Protein AF-I7ZZB9-F1 (afdb_monomer)

Foldseek 3Di:
DDDDDPPPVVVVVVVVVPPPPPPPPPPPPPPPPPPDDDLVVVLVPLPDQFAADDDAPAPADDLVVLVVLLVLLVVLLVVLVVLQVVQVVVVVPPDRDPLVVNLVSLACVLVSLVNCVNNVHPCNLVSLQSLLVSLLDPSCLVSCLVNCVLVNLLNHLSDPDPDDPSSVQSSLSNLQSSLAVDQSSLCVCVVRSSLSSLSVCCVPPVCVVSSVSSNVSSPPPRDDPD

Mean predicted aligned error: 11.63 Å

Sequence (226 aa):
MDEEMTSRNEVNVMRNSMEQSSLHVTQLQGNERKECPSLDEIISSLVPMPPALAPGVSMPLSLEEQRTLFDTLQEALNMAKTRYQTSLTAEAEGDYPSFKQVNVLFEGLQDILYRLWTCRSSFMVQAAEALANGSRNPLWRLPYGQSGVLTFFLQLIASKEDVGTGLLLHALRLIGNSCADTDENRTIVVKGNYTSAIIQHLLNPELIKIVIPVIYNICIDFGEVN

Organism: Aspergillus oryzae (strain 3.042) (NCBI:txid1160506)

Nearest PDB structures (foldseek):
  1g3j-assembly2_C  TM=6.501E-01  e=6.648E-01  Homo sapiens
  6nmj-assembly1_A  TM=4.729E-01  e=8.814E-01  Rattus norvegicus
  7rtc-assembly1_A  TM=5.133E-01  e=1.550E+00  Drosophila melanogaster
  7lcy-assembly3_C  TM=5.282E-01  e=3.137E+00  Drosophila melanogaster
  5ewp-assembly2_B  TM=4.301E-01  e=2.257E+00  Plasmodium falciparum Santa Lucia

InterPro domains:
  IPR011989 Armadillo-like helical [G3DSA:1.25.10.10] (74-224)
  IPR016024 Armadillo-type fold [SSF48371] (100-223)
  IPR040144 Rap1 GTPase-GDP dissociation stimulator 1 [PTHR10957] (97-223)

Radius of gyration: 25.6 Å; Cα contacts (8 Å, |Δi|>4): 234; chains: 1; bounding box: 45×61×94 Å

pLDDT: mean 81.82, std 20.69, range [30.42, 98.75]

Solvent-accessible surface area (backbone atoms only — not comparable to full-atom values): 13012 Å² total; per-residue (Å²): 138,89,86,87,84,66,75,76,62,55,64,60,53,61,62,68,68,72,80,75,75,76,76,76,74,75,78,76,89,62,92,69,83,74,78,75,75,51,72,68,58,54,55,73,62,50,74,70,83,39,71,44,50,70,85,61,75,72,53,80,64,56,73,66,57,50,46,51,49,50,52,54,54,51,48,34,52,49,52,51,49,50,53,54,52,52,35,65,71,40,68,86,65,84,63,72,78,53,64,70,67,55,29,64,50,38,54,63,49,35,59,48,51,50,51,31,56,32,32,66,36,90,54,42,50,56,52,35,41,54,49,24,61,48,20,71,40,74,83,43,16,63,33,31,44,77,33,33,45,46,56,52,41,53,14,51,64,40,28,87,60,94,70,57,66,72,44,50,52,22,36,47,48,24,52,21,36,24,15,48,96,30,67,72,37,30,46,53,38,59,78,45,38,36,60,49,41,54,56,56,44,55,78,38,80,91,39,32,84,54,41,55,58,24,53,45,30,51,56,62,90,65,70,86,86,123

Secondary structure (DSSP, 8-state):
---SSSHHHHHHHHHTTSS----------------PPPHHHHHHT-PSPPP-PPPP------HHHHHHHHHHHHHHHHHHHHHHHHHHHTTTS--PPPHHHHHHHTTTHHHHHHHHHHTT-TTHHHHHHHHHHHTTSHHHHHHHHHTTHHHHHHHHHT-SS---HHHHHHHHHHHHHHHTT-HHHHHHHHHTTHHHHHHHGGG-TTTHHHHHHHHHHHHTT-----

Structure (mmCIF, N/CA/C/O backbone):
data_AF-I7ZZB9-F1
#
_entry.id   AF-I7ZZB9-F1
#
loop_
_atom_site.group_PDB
_atom_site.id
_atom_site.type_symbol
_atom_site.label_atom_id
_atom_site.label_alt_id
_atom_site.label_comp_id
_atom_site.label_asym_id
_atom_site.label_entity_id
_atom_site.label_seq_id
_atom_site.pdbx_PDB_ins_code
_atom_site.Cartn_x
_atom_site.Cartn_y
_atom_site.Cartn_z
_atom_site.occupancy
_atom_site.B_iso_or_equiv
_atom_site.auth_seq_id
_atom_site.auth_comp_id
_atom_site.auth_asym_id
_atom_site.auth_atom_id
_atom_site.pdbx_PDB_model_num
ATOM 1 N N . MET A 1 1 ? -22.866 -20.032 -71.717 1.00 40.88 1 MET A N 1
ATOM 2 C CA . MET A 1 1 ? -22.119 -18.849 -71.242 1.00 40.88 1 MET A CA 1
ATOM 3 C C . MET A 1 1 ? -23.025 -18.141 -70.243 1.00 40.88 1 MET A C 1
ATOM 5 O O . MET A 1 1 ? -23.696 -17.191 -70.609 1.00 40.88 1 MET A O 1
ATOM 9 N N . ASP A 1 2 ? -23.363 -18.738 -69.101 1.00 44.75 2 ASP A N 1
ATOM 10 C CA . ASP A 1 2 ? -22.518 -19.279 -68.013 1.00 44.75 2 ASP A CA 1
ATOM 11 C C . ASP A 1 2 ? -21.747 -18.185 -67.282 1.00 44.75 2 ASP A C 1
ATOM 13 O O . ASP A 1 2 ? -20.535 -18.110 -67.421 1.00 44.75 2 ASP A O 1
ATOM 17 N N . GLU A 1 3 ? -22.451 -17.340 -66.522 1.00 43.03 3 GLU A N 1
ATOM 18 C CA . GLU A 1 3 ? -21.820 -16.491 -65.501 1.00 43.03 3 GLU A CA 1
ATOM 19 C C . GLU A 1 3 ? -22.830 -15.910 -64.486 1.00 43.03 3 GLU A C 1
ATOM 21 O O . GLU A 1 3 ? -22.748 -14.753 -64.108 1.00 43.03 3 GLU A O 1
ATOM 26 N N . GLU A 1 4 ? -23.826 -16.680 -64.021 1.00 46.25 4 GLU A N 1
ATOM 27 C CA . GLU A 1 4 ? -24.692 -16.182 -62.925 1.00 46.25 4 GLU A CA 1
ATOM 28 C C . GLU A 1 4 ? -25.318 -17.274 -62.038 1.00 46.25 4 GLU A C 1
ATOM 30 O O . GLU A 1 4 ? -26.383 -17.099 -61.448 1.00 46.25 4 GLU A O 1
ATOM 35 N N . MET A 1 5 ? -24.660 -18.434 -61.916 1.00 43.25 5 MET A N 1
ATOM 36 C CA . MET A 1 5 ? -25.184 -19.568 -61.133 1.00 43.25 5 MET A CA 1
ATOM 37 C C . MET A 1 5 ? -24.136 -20.249 -60.235 1.00 43.25 5 MET A C 1
ATOM 39 O O . MET A 1 5 ? -24.310 -21.390 -59.819 1.00 43.25 5 MET A O 1
ATOM 43 N N . THR A 1 6 ? -23.058 -19.538 -59.894 1.00 45.38 6 THR A N 1
ATOM 44 C CA . THR A 1 6 ? -21.971 -20.029 -59.022 1.00 45.38 6 THR A CA 1
ATOM 45 C C . THR A 1 6 ? -21.850 -19.281 -57.688 1.00 45.38 6 THR A C 1
ATOM 47 O O . THR A 1 6 ? -21.312 -19.831 -56.735 1.00 45.38 6 THR A O 1
ATOM 50 N N . SER A 1 7 ? -22.442 -18.091 -57.531 1.00 47.72 7 SER A N 1
ATOM 51 C CA . SER A 1 7 ? -22.271 -17.278 -56.308 1.00 47.72 7 SER A CA 1
ATOM 52 C C . SER A 1 7 ? -23.165 -17.686 -55.118 1.00 47.72 7 SER A C 1
ATOM 54 O O . SER A 1 7 ? -22.845 -17.389 -53.969 1.00 47.72 7 SER A O 1
ATOM 56 N N . ARG A 1 8 ? -24.272 -18.415 -55.336 1.00 43.16 8 ARG A N 1
ATOM 57 C CA . ARG A 1 8 ? -25.199 -18.801 -54.244 1.00 43.16 8 ARG A CA 1
ATOM 58 C C . ARG A 1 8 ? -24.862 -20.118 -53.537 1.00 43.16 8 ARG A C 1
ATOM 60 O O . ARG A 1 8 ? -25.391 -20.352 -52.453 1.00 43.16 8 ARG A O 1
ATOM 67 N N . ASN A 1 9 ? -23.970 -20.941 -54.094 1.00 44.19 9 ASN A N 1
ATOM 68 C CA . ASN A 1 9 ? -23.567 -22.209 -53.474 1.00 44.19 9 ASN A CA 1
ATOM 69 C C . ASN A 1 9 ? -22.307 -22.103 -52.600 1.00 44.19 9 ASN A C 1
ATOM 71 O O . ASN A 1 9 ? -22.157 -22.908 -51.689 1.00 44.19 9 ASN A O 1
ATOM 75 N N . GLU A 1 10 ? -21.447 -21.098 -52.779 1.00 42.03 10 GLU A N 1
ATOM 76 C CA . GLU A 1 10 ? -20.255 -20.933 -51.926 1.00 42.03 10 GLU A CA 1
ATOM 77 C C . GLU A 1 10 ? -20.580 -20.294 -50.566 1.00 42.03 10 GLU A C 1
ATOM 79 O O . GLU A 1 10 ? -20.026 -20.686 -49.537 1.00 42.03 10 GLU A O 1
ATOM 84 N N . VAL A 1 11 ? -21.573 -19.399 -50.515 1.00 44.38 11 VAL A N 1
ATOM 85 C CA . VAL A 1 11 ? -22.012 -18.758 -49.260 1.00 44.38 11 VAL A CA 1
ATOM 86 C C . VAL A 1 11 ? -22.688 -19.762 -48.310 1.00 44.38 11 VAL A C 1
ATOM 88 O O . VAL A 1 11 ? -22.628 -19.603 -47.091 1.00 44.38 11 VAL A O 1
ATOM 91 N N . ASN A 1 12 ? -23.277 -20.838 -48.847 1.00 42.09 12 ASN A N 1
ATOM 92 C CA . ASN A 1 12 ? -23.944 -21.877 -48.054 1.00 42.09 12 ASN A CA 1
ATOM 93 C C . ASN A 1 12 ? -23.003 -23.019 -47.617 1.00 42.09 12 ASN A C 1
ATOM 95 O O . ASN A 1 12 ? -23.316 -23.743 -46.675 1.00 42.09 12 ASN A O 1
ATOM 99 N N . VAL A 1 13 ? -21.829 -23.156 -48.247 1.00 42.59 13 VAL A N 1
ATOM 100 C CA . VAL A 1 13 ? -20.782 -24.109 -47.831 1.00 42.59 13 VAL A CA 1
ATOM 101 C C . VAL A 1 13 ? -19.902 -23.511 -46.725 1.00 42.59 13 VAL A C 1
ATOM 103 O O . VAL A 1 13 ? -19.532 -24.220 -45.792 1.00 42.59 13 VAL A O 1
ATOM 106 N N . MET A 1 14 ? -19.655 -22.194 -46.734 1.00 38.62 14 MET A N 1
ATOM 107 C CA . MET A 1 14 ? -18.903 -21.528 -45.657 1.00 38.62 14 MET A CA 1
ATOM 108 C C . MET A 1 14 ? -19.674 -21.409 -44.334 1.00 38.62 14 MET A C 1
ATOM 110 O O . MET A 1 14 ? -19.057 -21.423 -43.270 1.00 38.62 14 MET A O 1
ATOM 114 N N . ARG A 1 15 ? -21.012 -21.345 -44.364 1.00 38.44 15 ARG A N 1
ATOM 115 C CA . ARG A 1 1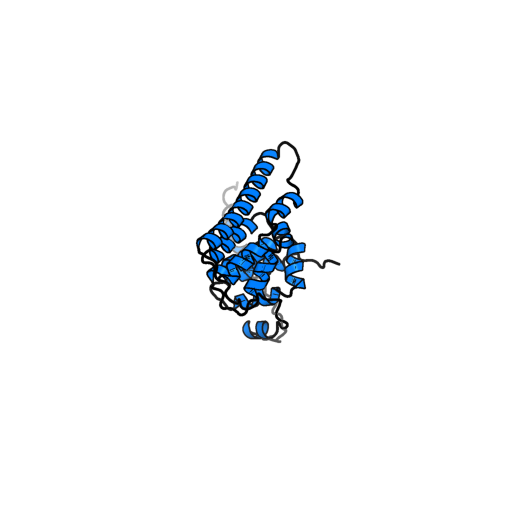5 ? -21.829 -21.230 -43.141 1.00 38.44 15 ARG A CA 1
ATOM 116 C C . ARG A 1 15 ? -21.977 -22.556 -42.382 1.00 38.44 15 ARG A C 1
ATOM 118 O O . ARG A 1 15 ? -22.114 -22.535 -41.166 1.00 38.44 15 ARG A O 1
ATOM 125 N N . ASN A 1 16 ? -21.847 -23.691 -43.073 1.00 37.19 16 ASN A N 1
ATOM 126 C CA . ASN A 1 16 ? -21.923 -25.032 -42.477 1.00 37.19 16 ASN A CA 1
ATOM 127 C C . ASN A 1 16 ? -20.574 -25.584 -41.980 1.00 37.19 16 ASN A C 1
ATOM 129 O O . ASN A 1 16 ? -20.546 -26.641 -41.358 1.00 37.19 16 ASN A O 1
ATOM 133 N N . SER A 1 17 ? -19.459 -24.878 -42.206 1.00 37.31 17 SER A N 1
ATOM 134 C CA . SER A 1 17 ? -18.134 -25.289 -41.708 1.00 37.31 17 SER A CA 1
ATOM 135 C C . SER A 1 17 ? -17.753 -24.654 -40.359 1.00 37.31 17 SER A C 1
ATOM 137 O O . SER A 1 17 ? -16.673 -24.937 -39.844 1.00 37.31 17 SER A O 1
ATOM 139 N N . MET A 1 18 ? -18.616 -23.811 -39.777 1.00 36.53 18 MET A N 1
ATOM 140 C CA . MET A 1 18 ? -18.360 -23.099 -38.512 1.00 36.53 18 MET A CA 1
ATOM 141 C C . MET A 1 18 ? -19.162 -23.619 -37.304 1.00 36.53 18 MET A C 1
ATOM 143 O O . MET A 1 18 ? -18.956 -23.127 -36.200 1.00 36.53 18 MET A O 1
ATOM 147 N N . GLU A 1 19 ? -20.008 -24.645 -37.462 1.00 39.91 19 GLU A N 1
ATOM 148 C CA . GLU A 1 19 ? -20.791 -25.233 -36.352 1.00 39.91 19 GLU A CA 1
ATOM 149 C C . GLU A 1 19 ? -20.339 -26.643 -35.918 1.00 39.91 19 GLU A C 1
ATOM 151 O O . GLU A 1 19 ? -21.001 -27.284 -35.106 1.00 39.91 19 GLU A O 1
ATOM 156 N N . GLN A 1 20 ? -19.187 -27.138 -36.386 1.00 42.34 20 GLN A N 1
ATOM 157 C CA . GLN A 1 20 ? -18.667 -28.461 -35.989 1.00 42.34 20 GLN A CA 1
ATOM 158 C C . GLN A 1 20 ? -17.169 -28.480 -35.650 1.00 42.34 20 GLN A C 1
ATOM 160 O O . GLN A 1 20 ? -16.459 -29.432 -35.958 1.00 42.34 20 GLN A O 1
ATOM 165 N N . SER A 1 21 ? -16.681 -27.463 -34.939 1.00 34.72 21 SER A N 1
ATOM 166 C CA . SER A 1 21 ? -15.461 -27.595 -34.130 1.00 34.72 21 SER A CA 1
ATOM 167 C C . SER A 1 21 ? -15.802 -27.490 -32.645 1.00 34.72 21 SER A C 1
ATOM 169 O O . SER A 1 21 ? -15.280 -26.662 -31.901 1.00 34.72 21 SER A O 1
ATOM 171 N N . SER A 1 22 ? -16.686 -28.379 -32.178 1.00 32.53 22 SER A N 1
ATOM 172 C CA . SER A 1 22 ? -16.687 -28.732 -30.762 1.00 32.53 22 SER A CA 1
ATOM 173 C C . SER A 1 22 ? -15.318 -29.337 -30.468 1.00 32.53 22 SER A C 1
ATOM 175 O O . SER A 1 22 ? -15.047 -30.482 -30.837 1.00 32.53 22 SER A O 1
ATOM 177 N N . LEU A 1 23 ? -14.430 -28.544 -29.868 1.00 30.42 23 LEU A N 1
ATOM 178 C CA . LEU A 1 23 ? -13.210 -29.042 -29.257 1.00 30.42 23 LEU A CA 1
ATOM 179 C C . LEU A 1 23 ? -13.629 -30.182 -28.337 1.00 30.42 23 LEU A C 1
ATOM 181 O O . LEU A 1 23 ? -14.292 -29.975 -27.321 1.00 30.42 23 LEU A O 1
ATOM 185 N N . HIS A 1 24 ? -13.310 -31.396 -28.773 1.00 31.80 24 HIS A N 1
ATOM 186 C CA . HIS A 1 24 ? -13.487 -32.606 -28.006 1.00 31.80 24 HIS A CA 1
ATOM 187 C C . HIS A 1 24 ? -12.617 -32.409 -26.767 1.00 31.80 24 HIS A C 1
ATOM 189 O O . HIS A 1 24 ? -11.396 -32.538 -26.826 1.00 31.80 24 HIS A O 1
ATOM 195 N N . VAL A 1 25 ? -13.239 -32.001 -25.660 1.00 35.53 25 VAL A N 1
ATOM 196 C CA . VAL A 1 25 ? -12.624 -32.065 -24.342 1.00 35.53 25 VAL A CA 1
ATOM 197 C C . VAL A 1 25 ? -12.322 -33.538 -24.155 1.00 35.53 25 VAL A C 1
ATOM 199 O O . VAL A 1 25 ? -13.223 -34.346 -23.922 1.00 35.53 25 VAL A O 1
ATOM 202 N N . THR A 1 26 ? -11.066 -33.908 -24.386 1.00 36.59 26 THR A N 1
ATOM 203 C CA . THR A 1 26 ? -10.549 -35.226 -24.067 1.00 36.59 26 THR A CA 1
ATOM 204 C C . THR A 1 26 ? -10.895 -35.446 -22.606 1.00 36.59 26 THR A C 1
ATOM 206 O O . THR A 1 26 ? -10.364 -34.767 -21.727 1.00 36.59 26 THR A O 1
ATOM 209 N N . GLN A 1 27 ? -11.868 -36.323 -22.359 1.00 38.75 27 GLN A N 1
ATOM 210 C CA . GLN A 1 27 ? -12.190 -36.793 -21.026 1.00 38.75 27 GLN A CA 1
ATOM 211 C C . GLN A 1 27 ? -10.897 -37.359 -20.451 1.00 38.75 27 GLN A C 1
ATOM 213 O O . GLN A 1 27 ? -10.455 -38.441 -20.834 1.00 38.75 27 GLN A O 1
ATOM 218 N N . LEU A 1 28 ? -10.275 -36.598 -19.554 1.00 44.28 28 LEU A N 1
ATOM 219 C CA . LEU A 1 28 ? -9.265 -37.106 -18.647 1.00 44.28 28 LEU A CA 1
ATOM 220 C C . LEU A 1 28 ? -9.978 -38.135 -17.765 1.00 44.28 28 LEU A C 1
ATOM 222 O O . LEU A 1 28 ? -10.574 -37.806 -16.741 1.00 44.28 28 LEU A O 1
ATOM 226 N N . GLN A 1 29 ? -9.980 -39.391 -18.210 1.00 45.28 29 GLN A N 1
ATOM 227 C CA . GLN A 1 29 ? -10.273 -40.533 -17.358 1.00 45.28 29 GLN A CA 1
ATOM 228 C C . GLN A 1 29 ? -9.131 -40.654 -16.348 1.00 45.28 29 GLN A C 1
ATOM 230 O O . GLN A 1 29 ? -8.115 -41.297 -16.583 1.00 45.28 29 GLN A O 1
ATOM 235 N N . GLY A 1 30 ? -9.318 -39.970 -15.226 1.00 43.12 30 GLY A N 1
ATOM 236 C CA . GLY A 1 30 ? -8.495 -40.015 -14.027 1.00 43.12 30 GLY A CA 1
ATOM 237 C C . GLY A 1 30 ? -9.368 -39.539 -12.877 1.00 43.12 30 GLY A C 1
ATOM 238 O O . GLY A 1 30 ? -9.319 -38.379 -12.486 1.00 43.12 30 GLY A O 1
ATOM 239 N N . ASN A 1 31 ? -10.262 -40.413 -12.416 1.00 48.88 31 ASN A N 1
ATOM 240 C CA . ASN A 1 31 ? -11.298 -40.108 -11.432 1.00 48.88 31 ASN A CA 1
ATOM 241 C C . ASN A 1 31 ? -10.740 -40.103 -9.997 1.00 48.88 31 ASN A C 1
ATOM 243 O O . ASN A 1 31 ? -11.246 -40.800 -9.125 1.00 48.88 31 ASN A O 1
ATOM 247 N N . GLU A 1 32 ? -9.704 -39.306 -9.750 1.00 56.22 32 GLU A N 1
ATOM 248 C CA . GLU A 1 32 ? -9.463 -38.739 -8.428 1.00 56.22 32 GLU A CA 1
ATOM 249 C C . GLU A 1 32 ? -10.034 -37.324 -8.474 1.00 56.22 32 GLU A C 1
ATOM 251 O O . GLU A 1 32 ? -9.362 -36.383 -8.901 1.00 56.22 32 GLU A O 1
ATOM 256 N N . ARG A 1 33 ? -11.302 -37.150 -8.073 1.00 58.12 33 ARG A N 1
ATOM 257 C CA . ARG A 1 33 ? -11.768 -35.820 -7.661 1.00 58.12 33 ARG A CA 1
ATOM 258 C C . ARG A 1 33 ? -10.911 -35.433 -6.462 1.00 58.12 33 ARG A C 1
ATOM 260 O O . ARG A 1 33 ? -11.233 -35.792 -5.336 1.00 58.12 33 ARG A O 1
ATOM 267 N N . LYS A 1 34 ? -9.796 -34.751 -6.706 1.00 66.56 34 LYS A N 1
ATOM 268 C CA . LYS A 1 34 ? -9.092 -34.032 -5.654 1.00 66.56 34 LYS A CA 1
ATOM 269 C C . LYS A 1 34 ? -10.066 -32.961 -5.186 1.00 66.56 34 LYS A C 1
ATOM 271 O O . LYS A 1 34 ? -10.338 -32.016 -5.923 1.00 66.56 34 LYS A O 1
ATOM 276 N N . GLU A 1 35 ? -10.686 -33.182 -4.031 1.00 81.12 35 GLU A N 1
ATOM 277 C CA . GLU A 1 35 ? -11.464 -32.151 -3.358 1.00 81.12 35 GLU A CA 1
ATOM 278 C C . GLU A 1 35 ? -10.524 -30.968 -3.130 1.00 81.12 35 GLU A C 1
ATOM 280 O O . GLU A 1 35 ? -9.488 -31.097 -2.476 1.00 81.12 35 GLU A O 1
ATOM 285 N N . CYS A 1 36 ? -10.826 -29.837 -3.767 1.00 79.56 36 CYS A N 1
ATOM 286 C CA . CYS A 1 36 ? -10.104 -28.611 -3.486 1.00 79.56 36 CYS A CA 1
ATOM 287 C C . CYS A 1 36 ? -10.514 -28.155 -2.082 1.00 79.56 36 CYS A C 1
ATOM 289 O O . CYS A 1 36 ? -11.719 -28.041 -1.836 1.00 79.56 36 CYS A O 1
ATOM 291 N N . PRO A 1 37 ? -9.556 -27.881 -1.184 1.00 86.25 37 PRO A N 1
ATOM 292 C CA . PRO A 1 37 ? -9.878 -27.326 0.119 1.00 86.25 37 PRO A CA 1
ATOM 293 C C . PRO A 1 37 ? -10.599 -25.985 -0.046 1.00 86.25 37 PRO A C 1
ATOM 295 O O . PRO A 1 37 ? -10.361 -25.232 -0.997 1.00 86.25 37 PRO A O 1
ATOM 298 N N . SER A 1 38 ? -11.489 -25.690 0.893 1.00 89.25 38 SER A N 1
ATOM 299 C CA . SER A 1 38 ? -12.124 -24.384 1.030 1.00 89.25 38 SER A CA 1
ATOM 300 C C . SER A 1 38 ? -11.083 -23.287 1.276 1.00 89.25 38 SER A C 1
ATOM 302 O O . SER A 1 38 ? -9.967 -23.533 1.741 1.00 89.25 38 SER A O 1
ATOM 304 N N . LEU A 1 39 ? -11.458 -22.039 0.987 1.00 84.75 39 LEU A N 1
ATOM 305 C CA . LEU A 1 39 ? -10.589 -20.890 1.235 1.00 84.75 39 LEU A CA 1
ATOM 306 C C . LEU A 1 39 ? -10.211 -20.772 2.724 1.00 84.75 39 LEU A C 1
ATOM 308 O O . LEU A 1 39 ? -9.067 -20.447 3.037 1.00 84.75 39 LEU A O 1
ATOM 312 N N . ASP A 1 40 ? -11.133 -21.111 3.626 1.00 86.25 40 ASP A N 1
ATOM 313 C CA . ASP A 1 40 ? -10.898 -21.138 5.072 1.00 86.25 40 ASP A CA 1
ATOM 314 C C . ASP A 1 40 ? -9.855 -22.193 5.479 1.00 86.25 40 ASP A C 1
ATOM 316 O O . ASP A 1 40 ? -8.968 -21.919 6.294 1.00 86.25 40 ASP A O 1
ATOM 320 N N . GLU A 1 41 ? -9.913 -23.389 4.884 1.00 87.81 41 GLU A N 1
ATOM 321 C CA . GLU A 1 41 ? -8.928 -24.455 5.115 1.00 87.81 41 GLU A CA 1
ATOM 322 C C . GLU A 1 41 ? -7.541 -24.059 4.601 1.00 87.81 41 GLU A C 1
ATOM 324 O O . GLU A 1 41 ? -6.544 -24.263 5.297 1.00 87.81 41 GLU A O 1
ATOM 329 N N . ILE A 1 42 ? -7.471 -23.432 3.420 1.00 87.06 42 ILE A N 1
ATOM 330 C CA . ILE A 1 42 ? -6.214 -22.910 2.871 1.00 87.06 42 ILE A CA 1
ATOM 331 C C . ILE A 1 42 ? -5.631 -21.872 3.827 1.00 87.06 42 ILE A C 1
ATOM 333 O O . ILE A 1 42 ? -4.481 -22.004 4.239 1.00 87.06 42 ILE A O 1
ATOM 337 N N . ILE A 1 43 ? -6.417 -20.870 4.224 1.00 85.69 43 ILE A N 1
ATOM 338 C CA . ILE A 1 43 ? -5.957 -19.775 5.086 1.00 85.69 43 ILE A CA 1
ATOM 339 C C . ILE A 1 43 ? -5.465 -20.286 6.441 1.00 85.69 43 ILE A C 1
ATOM 341 O O . ILE A 1 43 ? -4.426 -19.833 6.926 1.00 85.69 43 ILE A O 1
ATOM 345 N N . SER A 1 44 ? -6.156 -21.269 7.019 1.00 84.62 44 SER A N 1
ATOM 346 C CA . SER A 1 44 ? -5.774 -21.884 8.295 1.00 84.62 44 SER A CA 1
ATOM 347 C C . SER A 1 44 ? -4.398 -22.561 8.245 1.00 84.62 44 SER A C 1
ATOM 349 O O . SER A 1 44 ? -3.740 -22.694 9.276 1.00 84.62 44 SER A O 1
ATOM 351 N N . SER A 1 45 ? -3.933 -22.952 7.055 1.00 86.00 45 SER A N 1
ATOM 352 C CA . SER A 1 45 ? -2.623 -23.581 6.851 1.00 86.00 45 SER A CA 1
ATOM 353 C C . SER A 1 45 ? -1.458 -22.594 6.655 1.00 86.00 45 SER A C 1
ATOM 355 O O . SER A 1 45 ? -0.304 -23.009 6.725 1.00 86.00 45 SER A O 1
ATOM 357 N N . LEU A 1 46 ? -1.715 -21.289 6.465 1.00 80.69 46 LEU A N 1
ATOM 358 C CA . LEU A 1 46 ? -0.708 -20.279 6.070 1.00 80.69 46 LEU A CA 1
ATOM 359 C C . LEU A 1 46 ? 0.228 -19.794 7.205 1.00 80.69 46 LEU A C 1
ATOM 361 O O . LEU A 1 46 ? 0.746 -18.678 7.162 1.00 80.69 46 LEU A O 1
ATOM 365 N N . VAL A 1 47 ? 0.459 -20.601 8.240 1.00 73.25 47 VAL A N 1
ATOM 366 C CA . VAL A 1 47 ? 1.373 -20.278 9.354 1.00 73.25 47 VAL A CA 1
ATOM 367 C C . VAL A 1 47 ? 2.831 -20.312 8.852 1.00 73.25 47 VAL A C 1
ATOM 369 O O . VAL A 1 47 ? 3.176 -21.249 8.132 1.00 73.25 47 VAL A O 1
ATOM 372 N N . PRO A 1 48 ? 3.724 -19.368 9.233 1.00 76.00 48 PRO A N 1
ATOM 373 C CA . PRO A 1 48 ? 3.607 -18.338 10.278 1.00 76.00 48 PRO A CA 1
ATOM 374 C C . PRO A 1 48 ? 3.065 -16.979 9.811 1.00 76.00 48 PRO A C 1
ATOM 376 O O . PRO A 1 48 ? 3.304 -16.548 8.692 1.00 76.00 48 PRO A O 1
ATOM 379 N N . MET A 1 49 ? 2.391 -16.256 10.711 1.00 78.75 49 MET A N 1
ATOM 380 C CA . MET A 1 49 ? 1.886 -14.908 10.418 1.00 78.75 49 MET A CA 1
ATOM 381 C C . MET A 1 49 ? 3.036 -13.905 10.206 1.00 78.75 49 MET A C 1
ATOM 383 O O . MET A 1 49 ? 4.021 -13.956 10.949 1.00 78.75 49 MET A O 1
ATOM 387 N N . PRO A 1 50 ? 2.917 -12.990 9.229 1.00 90.44 50 PRO A N 1
ATOM 388 C CA . PRO A 1 50 ? 3.947 -12.003 8.934 1.00 90.44 50 PRO A CA 1
ATOM 389 C C . PRO A 1 50 ? 4.053 -10.939 10.041 1.00 90.44 50 PRO A C 1
ATOM 391 O O . PRO A 1 50 ? 3.153 -10.820 10.881 1.00 90.44 50 PRO A O 1
ATOM 394 N N . PRO A 1 51 ? 5.136 -10.138 10.058 1.00 92.12 51 PRO A N 1
ATOM 395 C CA . PRO A 1 51 ? 5.239 -8.993 10.952 1.00 92.12 51 PRO A CA 1
ATOM 396 C C . PRO A 1 51 ? 4.045 -8.055 10.765 1.00 92.12 51 PRO A C 1
ATOM 398 O O . PRO A 1 51 ? 3.688 -7.707 9.646 1.00 92.12 51 PRO A O 1
ATOM 401 N N . ALA A 1 52 ? 3.436 -7.626 11.861 1.00 92.56 52 ALA A N 1
ATOM 402 C CA . ALA A 1 52 ? 2.209 -6.841 11.845 1.00 92.56 52 ALA A CA 1
ATOM 403 C C . ALA A 1 52 ? 2.385 -5.548 12.641 1.00 92.56 52 ALA A C 1
ATOM 405 O O . ALA A 1 52 ? 3.194 -5.499 13.573 1.00 92.56 52 ALA A O 1
ATOM 406 N N . LEU A 1 53 ? 1.605 -4.513 12.315 1.00 91.38 53 LEU A N 1
ATOM 407 C CA . LEU A 1 53 ? 1.535 -3.327 13.165 1.00 91.38 53 LEU A CA 1
ATOM 408 C C . LEU A 1 53 ? 1.025 -3.742 14.547 1.00 91.38 53 LEU A C 1
ATOM 410 O O . LEU A 1 53 ? -0.032 -4.370 14.668 1.00 91.38 53 LEU A O 1
ATOM 414 N N . ALA A 1 54 ? 1.798 -3.397 15.578 1.00 80.12 54 ALA A N 1
ATOM 415 C CA . ALA A 1 54 ? 1.429 -3.659 16.958 1.00 80.12 54 ALA A CA 1
ATOM 416 C C . ALA A 1 54 ? 0.118 -2.935 17.301 1.00 80.12 54 ALA A C 1
ATOM 418 O O . ALA A 1 54 ? -0.099 -1.823 16.801 1.00 80.12 54 ALA A O 1
ATOM 419 N N . PRO A 1 55 ? -0.725 -3.522 18.170 1.00 69.56 55 PRO A N 1
ATOM 420 C CA . PRO A 1 55 ? -1.905 -2.837 18.648 1.00 69.56 55 PRO A CA 1
ATOM 421 C C . PRO A 1 55 ? -1.508 -1.517 19.312 1.00 69.56 55 PRO A C 1
ATOM 423 O O . PRO A 1 55 ? -0.693 -1.498 20.239 1.00 69.56 55 PRO A O 1
ATOM 426 N N . GLY A 1 56 ? -2.008 -0.406 18.785 1.00 59.53 56 GLY A N 1
ATOM 427 C CA . GLY A 1 56 ? -1.519 0.918 19.138 1.00 59.53 56 GLY A CA 1
ATOM 428 C C . GLY A 1 56 ? -1.934 1.304 20.554 1.00 59.53 56 GLY A C 1
ATOM 429 O O . GLY A 1 56 ? -3.125 1.449 20.832 1.00 59.53 56 GLY A O 1
ATOM 430 N N . VAL A 1 57 ? -0.958 1.565 21.430 1.00 63.41 57 VAL A N 1
ATOM 431 C CA . VAL A 1 57 ? -1.179 2.452 22.579 1.00 63.41 57 VAL A CA 1
ATOM 432 C C . VAL A 1 57 ? -1.469 3.827 21.990 1.00 63.41 57 VAL A C 1
ATOM 434 O O . VAL A 1 57 ? -0.587 4.440 21.393 1.00 63.41 57 VAL A O 1
ATOM 437 N N . SER A 1 58 ? -2.722 4.272 22.088 1.00 72.25 58 SER A N 1
ATOM 438 C CA . SER A 1 58 ? -3.152 5.553 21.531 1.00 72.25 58 SER A CA 1
ATOM 439 C C . SER A 1 58 ? -2.284 6.678 22.096 1.00 72.25 58 SER A C 1
ATOM 441 O O . SER A 1 58 ? -2.367 6.979 23.286 1.00 72.25 58 SER A O 1
ATOM 443 N N . MET A 1 59 ? -1.474 7.305 21.243 1.00 78.69 59 MET A N 1
ATOM 444 C CA . MET A 1 59 ? -0.784 8.560 21.544 1.00 78.69 59 MET A CA 1
ATOM 445 C C . MET A 1 59 ? -1.569 9.683 20.865 1.00 78.69 59 MET A C 1
ATOM 447 O O . MET A 1 59 ? -1.317 9.973 19.695 1.00 78.69 59 MET A O 1
ATOM 451 N N . PRO A 1 60 ? -2.589 10.256 21.529 1.00 85.81 60 PRO A N 1
ATOM 452 C CA . PRO A 1 60 ? -3.443 11.246 20.895 1.00 85.81 60 PRO A CA 1
ATOM 453 C C . PRO A 1 60 ? -2.631 12.499 20.553 1.00 85.81 60 PRO A C 1
ATOM 455 O O . PRO A 1 60 ? -1.955 13.065 21.408 1.00 85.81 60 PRO A O 1
ATOM 458 N N . LEU A 1 61 ? -2.734 12.929 19.298 1.00 92.44 61 LEU A N 1
ATOM 459 C CA . LEU A 1 61 ? -2.250 14.219 18.813 1.00 92.44 61 LEU A CA 1
ATOM 460 C C . LEU A 1 61 ? -3.445 15.150 18.603 1.00 92.44 61 LEU A C 1
ATOM 462 O O . LEU A 1 61 ? -4.553 14.686 18.309 1.00 92.44 61 LEU A O 1
ATOM 466 N N . SER A 1 62 ? -3.229 16.458 18.710 1.00 95.50 62 SER A N 1
ATOM 467 C CA . SER A 1 62 ? -4.251 17.453 18.377 1.00 95.50 62 SER A CA 1
ATOM 468 C C . SER A 1 62 ? -4.643 17.375 16.895 1.00 95.50 62 SER A C 1
ATOM 470 O O . SER A 1 62 ? -3.874 16.921 16.046 1.00 95.50 62 SER A O 1
ATOM 472 N N . LEU A 1 63 ? -5.849 17.840 16.552 1.00 96.06 63 LEU A N 1
ATOM 473 C CA . LEU A 1 63 ? -6.311 17.846 15.159 1.00 96.06 63 LEU A CA 1
ATOM 474 C C . LEU A 1 63 ? -5.397 18.685 14.243 1.00 96.06 63 LEU A C 1
ATOM 476 O O . LEU A 1 63 ? -5.251 18.364 13.066 1.00 96.06 63 LEU A O 1
ATOM 480 N N . GLU A 1 64 ? -4.780 19.738 14.778 1.00 97.12 64 GLU A N 1
ATOM 481 C CA . GLU A 1 64 ? -3.826 20.592 14.062 1.00 97.12 64 GLU A CA 1
ATOM 482 C C . GLU A 1 64 ? -2.505 19.866 13.771 1.00 97.12 64 GLU A C 1
ATOM 484 O O . GLU A 1 64 ? -2.010 19.914 12.644 1.00 97.12 64 GLU A O 1
ATOM 489 N N . GLU A 1 65 ? -1.972 19.114 14.737 1.00 97.00 65 GLU A N 1
ATOM 490 C CA . GLU A 1 65 ? -0.783 18.277 14.527 1.00 97.00 65 GLU A CA 1
ATOM 491 C C . GLU A 1 65 ? -1.061 17.157 13.522 1.00 97.00 65 GLU A C 1
ATOM 493 O O . GLU A 1 65 ? -0.254 16.907 12.628 1.00 97.00 65 GLU A O 1
ATOM 498 N N . GLN A 1 66 ? -2.226 16.510 13.621 1.00 97.38 66 GLN A N 1
ATOM 499 C CA . GLN A 1 66 ? -2.647 15.489 12.659 1.00 97.38 66 GLN A CA 1
ATOM 500 C C . GLN A 1 66 ? -2.779 16.056 11.241 1.00 97.38 66 GLN A C 1
ATOM 502 O O . GLN A 1 66 ? -2.362 15.417 10.276 1.00 97.38 66 GLN A O 1
ATOM 507 N N . ARG A 1 67 ? -3.333 17.267 11.112 1.00 98.00 67 ARG A N 1
ATOM 508 C CA . ARG A 1 67 ? -3.427 17.972 9.832 1.00 98.00 67 ARG A CA 1
ATOM 509 C C . ARG A 1 67 ? -2.045 18.308 9.287 1.00 98.00 67 ARG A C 1
ATOM 511 O O . ARG A 1 67 ? -1.781 18.006 8.135 1.00 98.00 67 ARG A O 1
ATOM 518 N N . THR A 1 68 ? -1.150 18.834 10.119 1.00 98.25 68 THR A N 1
ATOM 519 C CA . THR A 1 68 ? 0.238 19.135 9.727 1.00 98.25 68 THR A CA 1
ATOM 520 C C . THR A 1 68 ? 0.953 17.899 9.175 1.00 98.25 68 THR A C 1
ATOM 522 O O . THR A 1 68 ? 1.639 17.980 8.156 1.00 98.25 68 THR A O 1
ATOM 525 N N . LEU A 1 69 ? 0.761 16.734 9.804 1.00 98.12 69 LEU A N 1
ATOM 526 C CA . LEU A 1 69 ? 1.301 15.464 9.311 1.00 98.12 69 LEU A CA 1
ATOM 527 C C . LEU A 1 69 ? 0.767 15.111 7.924 1.00 98.12 69 LEU A C 1
ATOM 529 O O . LEU A 1 69 ? 1.531 14.745 7.031 1.00 98.12 69 LEU A O 1
ATOM 533 N N . PHE A 1 70 ? -0.545 15.229 7.746 1.00 98.31 70 PHE A N 1
ATOM 534 C CA . PHE A 1 70 ? -1.189 14.946 6.473 1.00 98.31 70 PHE A CA 1
ATOM 535 C C . PHE A 1 70 ? -0.768 15.927 5.372 1.00 98.31 70 PHE A C 1
ATOM 537 O O . PHE A 1 70 ? -0.451 15.493 4.265 1.00 98.31 70 PHE A O 1
ATOM 544 N N . ASP A 1 71 ? -0.693 17.220 5.679 1.00 98.31 71 ASP A N 1
ATOM 545 C CA . ASP A 1 71 ? -0.279 18.265 4.741 1.00 98.31 71 ASP A CA 1
ATOM 546 C C . ASP A 1 71 ? 1.180 18.061 4.302 1.00 98.31 71 ASP A C 1
ATOM 548 O O . ASP A 1 71 ? 1.475 18.136 3.111 1.00 98.31 71 ASP A O 1
ATOM 552 N N . THR A 1 72 ? 2.069 17.680 5.228 1.00 98.06 72 THR A N 1
ATOM 553 C CA . THR A 1 72 ? 3.468 17.323 4.915 1.00 98.06 72 THR A CA 1
ATOM 554 C C . THR A 1 72 ? 3.540 16.148 3.932 1.00 98.06 72 THR A C 1
ATOM 556 O O . THR A 1 72 ? 4.294 16.178 2.957 1.00 98.06 72 THR A O 1
ATOM 559 N N . LEU A 1 73 ? 2.719 15.112 4.144 1.00 98.06 73 LEU A N 1
ATOM 560 C CA . LEU A 1 73 ? 2.622 13.978 3.223 1.00 98.06 73 LEU A CA 1
ATOM 561 C C . LEU A 1 73 ? 2.109 14.421 1.848 1.00 98.06 73 LEU A C 1
ATOM 563 O O . LEU A 1 73 ? 2.662 14.010 0.827 1.00 98.06 73 LEU A O 1
ATOM 567 N N . GLN A 1 74 ? 1.079 15.269 1.793 1.00 97.94 74 GLN A N 1
ATOM 568 C CA . GLN A 1 74 ? 0.575 15.797 0.524 1.00 97.94 74 GLN A CA 1
ATOM 569 C C . GLN A 1 74 ? 1.618 16.639 -0.211 1.00 97.94 74 GLN A C 1
ATOM 571 O O . GLN A 1 74 ? 1.743 16.526 -1.432 1.00 97.94 74 GLN A O 1
ATOM 576 N N . GLU A 1 75 ? 2.382 17.459 0.507 1.00 96.88 75 GLU A N 1
ATOM 577 C CA . GLU A 1 75 ? 3.448 18.273 -0.066 1.00 96.88 75 GLU A CA 1
ATOM 578 C C . GLU A 1 75 ? 4.524 17.397 -0.716 1.00 96.88 75 GLU A C 1
ATOM 580 O O . GLU A 1 75 ? 4.886 17.632 -1.870 1.00 96.88 75 GLU A O 1
ATOM 585 N N . ALA A 1 76 ? 4.949 16.319 -0.048 1.00 95.56 76 ALA A N 1
ATOM 586 C CA . ALA A 1 76 ? 5.877 15.340 -0.614 1.00 95.56 76 ALA A CA 1
ATOM 587 C C . ALA A 1 76 ? 5.357 14.726 -1.929 1.00 95.56 76 ALA A C 1
ATOM 589 O O . ALA A 1 76 ? 6.090 14.652 -2.922 1.00 95.56 76 ALA A O 1
ATOM 590 N N . LEU A 1 77 ? 4.076 14.340 -1.977 1.00 95.38 77 LEU A N 1
ATOM 591 C CA . LEU A 1 77 ? 3.452 13.798 -3.191 1.00 95.38 77 LEU A CA 1
ATOM 592 C C . LEU A 1 77 ? 3.346 14.840 -4.309 1.00 95.38 77 LEU A C 1
ATOM 594 O O . LEU A 1 77 ? 3.590 14.523 -5.476 1.00 95.38 77 LEU A O 1
ATOM 598 N N . ASN A 1 78 ? 3.021 16.086 -3.969 1.00 94.50 78 ASN A N 1
ATOM 599 C CA . ASN A 1 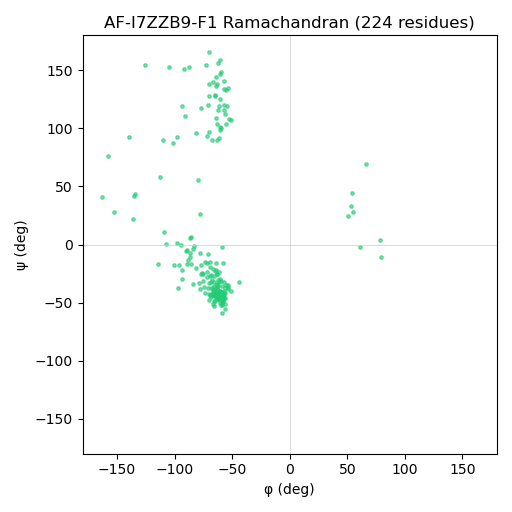78 ? 2.949 17.181 -4.930 1.00 94.50 78 ASN A CA 1
ATOM 6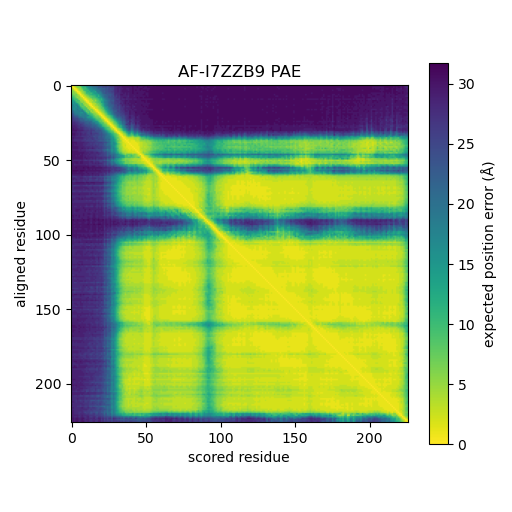00 C C . ASN A 1 78 ? 4.332 17.511 -5.500 1.00 94.50 78 ASN A C 1
ATOM 602 O O . ASN A 1 78 ? 4.471 17.639 -6.716 1.00 94.50 78 ASN A O 1
ATOM 606 N N . MET A 1 79 ? 5.372 17.558 -4.664 1.00 92.06 79 MET A N 1
ATOM 607 C CA . MET A 1 79 ? 6.754 17.735 -5.115 1.00 92.06 79 MET A CA 1
ATOM 608 C C . MET A 1 79 ? 7.188 16.607 -6.057 1.00 92.06 79 MET A C 1
ATOM 610 O O . MET A 1 79 ? 7.764 16.876 -7.115 1.00 92.06 79 MET A O 1
ATOM 614 N N . ALA A 1 80 ? 6.870 15.353 -5.722 1.00 90.62 80 ALA A N 1
ATOM 615 C CA . ALA A 1 80 ? 7.191 14.204 -6.567 1.00 90.62 80 ALA A CA 1
ATOM 616 C C . ALA A 1 80 ? 6.465 14.269 -7.918 1.00 90.62 80 ALA A C 1
ATOM 618 O O . ALA A 1 80 ? 7.048 13.958 -8.960 1.00 90.62 80 ALA A O 1
ATOM 619 N N . LYS A 1 81 ? 5.206 14.721 -7.920 1.00 89.44 81 LYS A N 1
ATOM 620 C CA . LYS A 1 81 ? 4.399 14.876 -9.135 1.00 89.44 81 LYS A CA 1
ATOM 621 C C . LYS A 1 81 ? 4.929 15.990 -10.029 1.00 89.44 81 LYS A C 1
ATOM 623 O O . LYS A 1 81 ? 5.058 15.771 -11.230 1.00 89.44 81 LYS A O 1
ATOM 628 N N . THR A 1 82 ? 5.271 17.141 -9.456 1.00 86.12 82 THR A N 1
ATOM 629 C CA . THR A 1 82 ? 5.847 18.264 -10.204 1.00 86.12 82 THR A CA 1
ATOM 630 C C . THR A 1 82 ? 7.160 17.856 -10.856 1.00 86.12 82 THR A C 1
ATOM 632 O O . THR A 1 82 ? 7.314 18.056 -12.054 1.00 86.12 82 THR A O 1
ATOM 635 N N . ARG A 1 83 ? 8.069 17.194 -10.123 1.00 79.06 83 ARG A N 1
ATOM 636 C CA . ARG A 1 83 ? 9.338 16.721 -10.705 1.00 79.06 83 ARG A CA 1
ATOM 637 C C . ARG A 1 83 ? 9.124 15.737 -11.853 1.00 79.06 83 ARG A C 1
ATOM 639 O O . ARG A 1 83 ? 9.793 15.861 -12.872 1.00 79.06 83 ARG A O 1
ATOM 646 N N . TYR A 1 84 ? 8.166 14.820 -11.716 1.00 72.50 84 TYR A N 1
ATOM 647 C CA . TYR A 1 84 ? 7.802 13.900 -12.793 1.00 72.50 84 TYR A CA 1
ATOM 648 C C . TYR A 1 84 ? 7.245 14.622 -14.030 1.00 72.50 84 TYR A C 1
ATOM 650 O O . TYR A 1 84 ? 7.598 14.303 -15.162 1.00 72.50 84 TYR A O 1
ATOM 658 N N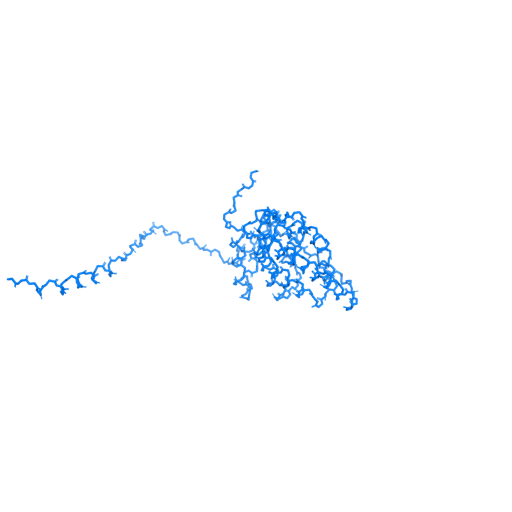 . GLN A 1 85 ? 6.386 15.620 -13.839 1.00 76.62 85 GLN A N 1
ATOM 659 C CA . GLN A 1 85 ? 5.845 16.396 -14.954 1.00 76.62 85 GLN A CA 1
ATOM 660 C C . GLN A 1 85 ? 6.929 17.236 -15.634 1.00 76.62 85 GLN A C 1
ATOM 662 O O . GLN A 1 85 ? 7.008 17.236 -16.859 1.00 76.62 85 GLN A O 1
ATOM 667 N N . THR A 1 86 ? 7.801 17.887 -14.860 1.00 69.69 86 THR A N 1
ATOM 668 C CA . THR A 1 86 ? 8.939 18.645 -15.394 1.00 69.69 86 THR A CA 1
ATOM 669 C C . THR A 1 86 ? 9.871 17.751 -16.206 1.00 69.69 86 THR A C 1
ATOM 671 O O . THR A 1 86 ? 10.291 18.152 -17.288 1.00 69.69 86 THR A O 1
ATOM 674 N N . SER A 1 87 ? 10.138 16.524 -15.753 1.00 66.19 87 SER A N 1
ATOM 675 C CA . SER A 1 87 ? 10.953 15.591 -16.530 1.00 66.19 87 SER A CA 1
ATOM 676 C C . SER A 1 87 ? 10.312 15.145 -17.833 1.00 66.19 87 SER A C 1
ATOM 678 O O . SER A 1 87 ? 11.005 15.078 -18.837 1.00 66.19 87 SER A O 1
ATOM 680 N N . LEU A 1 88 ? 8.997 14.899 -17.838 1.00 63.78 88 LEU A N 1
ATOM 681 C CA . LEU A 1 88 ? 8.271 14.562 -19.064 1.00 63.78 88 LEU A CA 1
ATOM 682 C C . LEU A 1 88 ? 8.304 15.727 -20.069 1.00 63.78 88 LEU A C 1
ATOM 684 O O . LEU A 1 88 ? 8.374 15.517 -21.272 1.00 63.78 88 LEU A O 1
ATOM 688 N N . THR A 1 89 ? 8.276 16.976 -19.593 1.00 59.47 89 THR A N 1
ATOM 689 C CA . THR A 1 89 ? 8.414 18.153 -20.470 1.00 59.47 89 THR A CA 1
ATOM 690 C C . THR A 1 89 ? 9.853 18.409 -20.922 1.00 59.47 89 THR A C 1
ATOM 692 O O . THR A 1 89 ? 10.059 19.019 -21.966 1.00 59.47 89 THR A O 1
ATOM 695 N N . ALA A 1 90 ? 10.840 17.935 -20.157 1.00 54.31 90 ALA A N 1
ATOM 696 C CA . ALA A 1 90 ? 12.261 18.014 -20.480 1.00 54.31 90 ALA A CA 1
ATOM 697 C C . ALA A 1 90 ? 12.743 16.850 -21.368 1.00 54.31 90 ALA A C 1
ATOM 699 O O . ALA A 1 90 ? 13.928 16.782 -21.674 1.00 54.31 90 ALA A O 1
ATOM 700 N N . GLU A 1 91 ? 11.846 15.979 -21.856 1.00 48.41 91 GLU A N 1
ATOM 701 C CA . GLU A 1 91 ? 12.144 14.891 -22.809 1.00 48.41 91 GLU A CA 1
ATOM 702 C C . GLU A 1 91 ? 12.755 15.366 -24.150 1.00 48.41 91 GLU A C 1
ATOM 704 O O . GLU A 1 91 ? 13.145 14.544 -24.976 1.00 48.41 91 GLU A O 1
ATOM 709 N N . ALA A 1 92 ? 12.919 16.678 -24.360 1.00 52.53 92 ALA A N 1
ATOM 710 C CA . ALA A 1 92 ? 13.755 17.235 -25.425 1.00 52.53 92 ALA A CA 1
ATOM 711 C C . ALA A 1 92 ? 15.275 17.175 -25.131 1.00 52.53 92 ALA A C 1
ATOM 713 O O . ALA A 1 92 ? 16.070 17.284 -26.062 1.00 52.53 92 ALA A O 1
ATOM 714 N N . GLU A 1 93 ? 15.695 16.977 -23.874 1.00 50.03 93 GLU A N 1
ATOM 715 C CA . GLU A 1 93 ? 17.099 17.037 -23.432 1.00 50.03 93 GLU A CA 1
ATOM 716 C C . GLU A 1 93 ? 17.495 15.868 -22.501 1.00 50.03 93 GLU A C 1
ATOM 718 O O . GLU A 1 93 ? 18.169 16.059 -21.500 1.00 50.03 93 GLU A O 1
ATOM 723 N N . GLY A 1 94 ? 17.096 14.630 -22.811 1.00 51.41 94 GLY A N 1
ATOM 724 C CA . GLY A 1 94 ? 17.830 13.402 -22.437 1.00 51.41 94 GLY A CA 1
ATOM 725 C C . GLY A 1 94 ? 18.073 13.034 -20.956 1.00 51.41 94 GLY A C 1
ATOM 726 O O . GLY A 1 94 ? 18.638 11.966 -20.723 1.00 51.41 94 GLY A O 1
ATOM 727 N N . ASP A 1 95 ? 17.665 13.834 -19.967 1.00 50.72 95 ASP A N 1
ATOM 728 C CA . ASP A 1 95 ? 17.958 13.594 -18.545 1.00 50.72 95 ASP A CA 1
ATOM 729 C C . ASP A 1 95 ? 16.686 13.185 -17.780 1.00 50.72 95 ASP A C 1
ATOM 731 O O . ASP A 1 95 ? 15.920 14.008 -17.273 1.00 50.72 95 ASP A O 1
ATOM 735 N N . TYR A 1 96 ? 16.421 11.875 -17.725 1.00 55.31 96 TYR A N 1
ATOM 736 C CA . TYR A 1 96 ? 15.372 11.332 -16.859 1.00 55.31 96 TYR A CA 1
ATOM 737 C C . TYR A 1 96 ? 15.742 11.584 -15.386 1.00 55.31 96 TYR A C 1
ATOM 739 O O . TYR A 1 96 ? 16.875 11.309 -14.984 1.00 55.31 96 TYR A O 1
ATOM 747 N N . PRO A 1 97 ? 14.804 12.025 -14.527 1.00 57.31 97 PRO A N 1
ATOM 748 C CA . PRO A 1 97 ? 15.072 12.231 -13.118 1.00 57.31 97 PRO A CA 1
ATOM 749 C C . PRO A 1 97 ? 15.445 10.882 -12.525 1.00 57.31 97 PRO A C 1
ATOM 751 O O . PRO A 1 97 ? 14.653 9.939 -12.511 1.00 57.31 97 PRO A O 1
ATOM 754 N N . SER A 1 98 ? 16.684 10.787 -12.053 1.00 62.44 98 SER A N 1
ATOM 755 C CA . SER A 1 98 ? 17.186 9.567 -11.435 1.00 62.44 98 SER A CA 1
ATOM 756 C C . SER A 1 98 ? 16.246 9.136 -10.307 1.00 62.44 98 SER A C 1
ATOM 758 O O . SER A 1 98 ? 15.883 9.958 -9.463 1.00 62.44 98 SER A O 1
ATOM 760 N N . PHE A 1 99 ? 15.912 7.841 -10.237 1.00 60.72 99 PHE A N 1
ATOM 761 C CA . PHE A 1 99 ? 15.153 7.225 -9.136 1.00 60.72 99 PHE A CA 1
ATOM 762 C C . PHE A 1 99 ? 15.623 7.691 -7.745 1.00 60.72 99 PHE A C 1
ATOM 764 O O . PHE A 1 99 ? 14.812 7.866 -6.835 1.00 60.72 99 PHE A O 1
ATOM 771 N N . LYS A 1 100 ? 16.926 7.980 -7.599 1.00 63.88 100 LYS A N 1
ATOM 772 C CA . LYS A 1 100 ? 17.521 8.531 -6.373 1.00 63.88 100 LYS A CA 1
ATOM 773 C C . LYS A 1 100 ? 16.873 9.844 -5.917 1.00 63.88 100 LYS A C 1
ATOM 775 O O . LYS A 1 100 ? 16.710 10.041 -4.721 1.00 63.88 100 LYS A O 1
ATOM 780 N N . GLN A 1 101 ? 16.492 10.730 -6.835 1.00 65.69 101 GLN A N 1
ATOM 781 C CA . GLN A 1 101 ? 15.923 12.043 -6.505 1.00 65.69 101 GLN A CA 1
ATOM 782 C C . GLN A 1 101 ? 14.467 11.959 -6.032 1.00 65.69 101 GLN A C 1
ATOM 784 O O . GLN A 1 101 ? 14.041 12.774 -5.213 1.00 65.69 101 GLN A O 1
ATOM 789 N N . VAL A 1 102 ? 13.701 10.987 -6.542 1.00 68.25 102 VAL A N 1
ATOM 790 C CA . VAL A 1 102 ? 12.327 10.725 -6.084 1.00 68.25 102 VAL A CA 1
ATOM 791 C C . VAL A 1 102 ? 12.348 10.039 -4.720 1.00 68.25 102 VAL A C 1
ATOM 793 O O . VAL A 1 102 ? 11.535 10.375 -3.867 1.00 68.25 102 VAL A O 1
ATOM 796 N N . ASN A 1 103 ? 13.315 9.152 -4.470 1.00 75.69 103 ASN A N 1
ATOM 797 C CA . ASN A 1 103 ? 13.450 8.475 -3.180 1.00 75.69 103 ASN A CA 1
ATOM 798 C C . ASN A 1 103 ? 13.597 9.452 -2.000 1.00 75.69 103 ASN A C 1
ATOM 800 O O . ASN A 1 103 ? 12.927 9.288 -0.986 1.00 75.69 103 ASN A O 1
ATOM 804 N N . VAL A 1 104 ? 14.396 10.514 -2.159 1.00 84.06 104 VAL A N 1
ATOM 805 C CA . VAL A 1 104 ? 14.587 11.545 -1.117 1.00 84.06 104 VAL A CA 1
ATOM 806 C C . VAL A 1 104 ? 13.274 12.246 -0.746 1.00 84.06 104 VAL A C 1
ATOM 808 O O . VAL A 1 104 ? 13.096 12.654 0.393 1.00 84.06 104 VAL A O 1
ATOM 811 N N . LEU A 1 105 ? 12.321 12.370 -1.677 1.00 88.19 105 LEU A N 1
ATOM 812 C CA . LEU A 1 105 ? 11.035 13.014 -1.386 1.00 88.19 105 LEU A CA 1
ATOM 813 C C . LEU A 1 105 ? 10.121 12.171 -0.500 1.00 88.19 105 LEU A C 1
ATOM 815 O O . LEU A 1 105 ? 9.226 12.720 0.133 1.00 88.19 105 LEU A O 1
ATOM 819 N N . PHE A 1 106 ? 10.309 10.853 -0.485 1.00 94.19 106 PHE A N 1
ATOM 820 C CA . PHE A 1 106 ? 9.502 9.948 0.329 1.00 94.19 106 PHE A CA 1
ATOM 821 C C . PHE A 1 106 ? 10.191 9.565 1.641 1.00 94.19 106 PHE A C 1
ATOM 823 O O . PHE A 1 106 ? 9.621 8.823 2.442 1.00 94.19 106 PHE A O 1
ATOM 830 N N . GLU A 1 107 ? 11.388 10.096 1.891 1.00 91.94 107 GLU A N 1
ATOM 831 C CA . GLU A 1 107 ? 12.065 9.970 3.175 1.00 91.94 107 GLU A CA 1
ATOM 832 C C . GLU A 1 107 ? 11.181 10.534 4.302 1.00 91.94 107 GLU A C 1
ATOM 834 O O . GLU A 1 107 ? 10.558 11.585 4.171 1.00 91.94 107 GLU A O 1
ATOM 839 N N . GLY A 1 108 ? 11.067 9.794 5.406 1.00 94.00 108 GLY A N 1
ATOM 840 C CA . GLY A 1 108 ? 10.237 10.183 6.550 1.00 94.00 108 GLY A CA 1
ATOM 841 C C . GLY A 1 108 ? 8.731 9.930 6.396 1.00 94.00 108 GLY A C 1
ATOM 842 O O . GLY A 1 108 ? 8.020 9.959 7.401 1.00 94.00 108 GLY A O 1
ATOM 843 N N . LEU A 1 109 ? 8.220 9.587 5.203 1.00 97.12 109 LEU A N 1
ATOM 844 C CA . LEU A 1 109 ? 6.790 9.277 5.044 1.00 97.12 109 LEU A CA 1
ATOM 845 C C . LEU A 1 109 ? 6.352 8.070 5.877 1.00 97.12 109 LEU A C 1
ATOM 847 O O . LEU A 1 109 ? 5.222 8.040 6.358 1.00 97.12 109 LEU A O 1
ATOM 851 N N . GLN A 1 110 ? 7.239 7.095 6.087 1.00 97.12 110 GLN A N 1
ATOM 852 C CA . GLN A 1 110 ? 6.950 5.963 6.962 1.00 97.12 110 GLN A CA 1
ATOM 853 C C . GLN A 1 110 ? 6.668 6.418 8.405 1.00 97.12 110 GLN A C 1
ATOM 855 O O . GLN A 1 110 ? 5.690 5.964 8.993 1.00 97.12 110 GLN A O 1
ATOM 860 N N . ASP A 1 111 ? 7.466 7.337 8.959 1.00 96.75 111 ASP A N 1
ATOM 861 C CA . ASP A 1 111 ? 7.241 7.888 10.305 1.00 96.75 111 ASP A CA 1
ATOM 862 C C . ASP A 1 111 ? 5.901 8.627 10.388 1.00 96.75 111 ASP A C 1
ATOM 864 O O . ASP A 1 111 ? 5.110 8.394 11.303 1.00 96.75 111 ASP A O 1
ATOM 868 N N . ILE A 1 112 ? 5.590 9.443 9.377 1.00 97.69 112 ILE A N 1
ATOM 869 C CA . ILE A 1 112 ? 4.303 10.142 9.290 1.00 97.69 112 ILE A CA 1
ATOM 870 C C . ILE A 1 112 ? 3.139 9.144 9.310 1.00 97.69 112 ILE A C 1
ATOM 872 O O . ILE A 1 112 ? 2.182 9.336 10.061 1.00 97.69 112 ILE A O 1
ATOM 876 N N . LEU A 1 113 ? 3.223 8.058 8.535 1.00 97.81 113 LEU A N 1
ATOM 877 C CA . LEU A 1 113 ? 2.198 7.012 8.504 1.00 97.81 113 LEU A CA 1
ATOM 878 C C . LEU A 1 113 ? 2.044 6.318 9.860 1.00 97.81 113 LEU A C 1
ATOM 880 O O . LEU A 1 113 ? 0.919 6.140 10.329 1.00 97.81 113 LEU A O 1
ATOM 884 N N . TYR A 1 114 ? 3.154 5.990 10.526 1.00 96.00 114 TYR A N 1
ATOM 885 C CA . TYR A 1 114 ? 3.119 5.444 11.881 1.00 96.00 114 TYR A CA 1
ATOM 886 C C . TYR A 1 114 ? 2.443 6.393 12.863 1.00 96.00 114 TYR A C 1
ATOM 888 O O . TYR A 1 114 ? 1.606 5.952 13.645 1.00 96.00 114 TYR A O 1
ATOM 896 N N . ARG A 1 115 ? 2.755 7.689 12.812 1.00 95.81 115 ARG A N 1
ATOM 897 C CA . ARG A 1 115 ? 2.149 8.694 13.694 1.00 95.81 115 ARG A CA 1
ATOM 898 C C . ARG A 1 115 ? 0.660 8.872 13.422 1.00 95.81 115 ARG A C 1
ATOM 900 O O . ARG A 1 115 ? -0.121 8.912 14.369 1.00 95.81 115 ARG A O 1
ATOM 907 N N . LEU A 1 116 ? 0.246 8.928 12.155 1.00 96.19 116 LEU A N 1
ATOM 908 C CA . LEU A 1 116 ? -1.171 8.982 11.777 1.00 96.19 116 LEU A CA 1
ATOM 909 C C . LEU A 1 116 ? -1.931 7.740 12.267 1.00 96.19 116 LEU A C 1
ATOM 911 O O . LEU A 1 116 ? -3.043 7.866 12.782 1.00 96.19 116 LEU A O 1
ATOM 915 N N . TRP A 1 117 ? -1.320 6.559 12.168 1.00 94.75 117 TRP A N 1
ATOM 916 C CA . TRP A 1 117 ? -1.886 5.309 12.667 1.00 94.75 117 TRP A CA 1
ATOM 917 C C . TRP A 1 117 ? -2.010 5.282 14.197 1.00 94.75 117 TRP A C 1
ATOM 919 O O . TRP A 1 117 ? -3.098 5.044 14.726 1.00 94.75 117 TRP A O 1
ATOM 929 N N . THR A 1 118 ? -0.925 5.567 14.923 1.00 93.25 118 THR A N 1
ATOM 930 C CA . THR A 1 118 ? -0.872 5.454 16.393 1.00 93.25 118 THR A CA 1
ATOM 931 C C . THR A 1 118 ? -1.758 6.473 17.101 1.00 93.25 118 THR A C 1
ATOM 933 O O . THR A 1 118 ? -2.304 6.165 18.161 1.00 93.25 118 THR A O 1
ATOM 936 N N . CYS A 1 119 ? -1.964 7.655 16.512 1.00 93.44 119 CYS A N 1
ATOM 937 C CA . CYS A 1 119 ? -2.881 8.664 17.045 1.00 93.44 119 CYS A CA 1
ATOM 938 C C . CYS A 1 119 ? -4.340 8.493 16.587 1.00 93.44 119 CYS A C 1
ATOM 940 O O . CYS A 1 119 ? -5.169 9.348 16.899 1.00 93.44 119 CYS A O 1
ATOM 942 N N . ARG A 1 120 ? -4.664 7.406 15.865 1.00 93.19 120 ARG A N 1
ATOM 943 C CA . ARG A 1 120 ? -6.004 7.136 15.304 1.00 93.19 120 ARG A CA 1
ATOM 944 C C . ARG A 1 120 ? -6.515 8.292 14.444 1.00 93.19 120 ARG A C 1
ATOM 946 O O . ARG A 1 120 ? -7.666 8.713 14.565 1.00 93.19 120 ARG A O 1
ATOM 953 N N . SER A 1 121 ? -5.645 8.827 13.592 1.00 95.12 121 SER A N 1
ATOM 954 C CA . SER A 1 121 ? -5.947 10.048 12.860 1.00 95.12 121 SER A CA 1
ATOM 955 C C . SER A 1 121 ? -7.127 9.893 11.905 1.00 95.12 121 SER A C 1
ATOM 957 O O . SER A 1 121 ? -7.202 8.936 11.130 1.00 95.12 121 SER A O 1
ATOM 959 N N . SER A 1 122 ? -7.988 10.911 11.865 1.00 95.12 122 SER A N 1
ATOM 960 C CA . SER A 1 122 ? -9.056 11.025 10.865 1.00 95.12 122 SER A CA 1
ATOM 961 C C . SER A 1 122 ? -8.530 11.184 9.430 1.00 95.12 122 SER A C 1
ATOM 963 O O . SER A 1 122 ? -9.274 10.949 8.478 1.00 95.12 122 SER A O 1
ATOM 965 N N . PHE A 1 123 ? -7.247 11.522 9.256 1.00 97.81 123 PHE A N 1
ATOM 966 C CA . PHE A 1 123 ? -6.597 11.660 7.951 1.00 97.81 123 PHE A CA 1
ATOM 967 C C . PHE A 1 123 ? -5.963 10.362 7.435 1.00 97.81 123 PHE A C 1
ATOM 969 O O . PHE A 1 123 ? -5.525 10.323 6.287 1.00 97.81 123 PHE A O 1
ATOM 976 N N . MET A 1 124 ? -5.936 9.279 8.224 1.00 97.44 124 MET A N 1
ATOM 977 C CA . MET A 1 124 ? -5.246 8.037 7.842 1.00 97.44 124 MET A CA 1
ATOM 978 C C . MET A 1 124 ? -5.786 7.433 6.534 1.00 97.44 124 MET A C 1
ATOM 980 O O . MET A 1 124 ? -5.016 7.013 5.671 1.00 97.44 124 MET A O 1
ATOM 984 N N . VAL A 1 125 ? -7.112 7.436 6.349 1.00 98.44 125 VAL A N 1
ATOM 985 C CA . VAL A 1 125 ? -7.750 6.944 5.114 1.00 98.44 125 VAL A CA 1
ATOM 986 C C . VAL A 1 125 ? -7.373 7.816 3.915 1.00 98.44 125 VAL A C 1
ATOM 988 O O . VAL A 1 125 ? -7.032 7.290 2.860 1.00 98.44 125 VAL A O 1
ATOM 991 N N . GLN A 1 126 ? -7.370 9.141 4.085 1.00 98.62 126 GLN A N 1
ATOM 992 C CA . GLN A 1 126 ? -7.037 10.091 3.018 1.00 98.62 126 GLN A CA 1
ATOM 993 C C . GLN A 1 126 ? -5.555 9.999 2.628 1.00 98.62 126 GLN A C 1
ATOM 995 O O . GLN A 1 126 ? -5.215 10.068 1.448 1.00 98.62 126 GLN A O 1
ATOM 1000 N N . ALA A 1 127 ? -4.667 9.790 3.604 1.00 98.62 127 ALA A N 1
ATOM 1001 C CA . ALA A 1 127 ? -3.248 9.542 3.368 1.00 98.62 127 ALA A CA 1
ATOM 1002 C C . ALA A 1 127 ? -3.035 8.251 2.565 1.00 98.62 127 ALA A C 1
ATOM 1004 O O . ALA A 1 127 ? -2.317 8.251 1.563 1.00 98.62 127 ALA A O 1
ATOM 1005 N N . ALA A 1 128 ? -3.709 7.165 2.961 1.00 98.69 128 ALA A N 1
ATOM 1006 C CA . ALA A 1 128 ? -3.662 5.897 2.241 1.00 98.69 128 ALA A CA 1
ATOM 1007 C C . ALA A 1 128 ? -4.203 6.028 0.813 1.00 98.69 128 ALA A C 1
ATOM 1009 O O . ALA A 1 128 ? -3.593 5.515 -0.123 1.00 98.69 128 ALA A O 1
ATOM 1010 N N . GLU A 1 129 ? -5.308 6.750 0.618 1.00 98.75 129 GLU A N 1
ATOM 1011 C CA . GLU A 1 129 ? -5.860 7.022 -0.707 1.00 98.75 129 GLU A CA 1
ATOM 1012 C C . GLU A 1 129 ? -4.881 7.798 -1.595 1.00 98.75 129 GLU A C 1
ATOM 1014 O O . GLU A 1 129 ? -4.650 7.406 -2.743 1.00 98.75 129 GLU A O 1
ATOM 1019 N N . ALA A 1 130 ? -4.283 8.872 -1.074 1.00 98.62 130 ALA A N 1
ATOM 1020 C CA . ALA A 1 130 ? -3.343 9.705 -1.816 1.00 98.62 130 ALA A CA 1
ATOM 1021 C C . ALA A 1 130 ? -2.117 8.899 -2.276 1.00 98.62 130 ALA A C 1
ATOM 1023 O O . ALA A 1 130 ? -1.750 8.943 -3.455 1.00 98.62 130 ALA A O 1
ATOM 1024 N N . LEU A 1 131 ? -1.542 8.091 -1.382 1.00 98.62 131 LEU A N 1
ATOM 1025 C CA . LEU A 1 131 ? -0.426 7.200 -1.703 1.00 98.62 131 LEU A CA 1
ATOM 1026 C C . LEU A 1 131 ? -0.844 6.089 -2.679 1.00 98.62 131 LEU A C 1
ATOM 1028 O O . LEU A 1 131 ? -0.131 5.800 -3.642 1.00 98.62 131 LEU A O 1
ATOM 1032 N N . ALA A 1 132 ? -2.026 5.492 -2.506 1.00 98.44 132 ALA A N 1
ATOM 1033 C CA . ALA A 1 132 ? -2.546 4.479 -3.423 1.00 98.44 132 ALA A CA 1
ATOM 1034 C C . ALA A 1 132 ? -2.784 5.044 -4.833 1.00 98.44 132 ALA A C 1
ATOM 1036 O O . ALA A 1 132 ? -2.526 4.364 -5.827 1.00 98.44 132 ALA A O 1
ATOM 1037 N N . ASN A 1 133 ? -3.235 6.292 -4.950 1.00 98.31 133 ASN A N 1
ATOM 1038 C CA . ASN A 1 133 ? -3.335 6.984 -6.234 1.00 98.31 133 ASN A CA 1
ATOM 1039 C C . ASN A 1 133 ? -1.945 7.246 -6.834 1.00 98.31 133 ASN A C 1
ATOM 1041 O O . ASN A 1 133 ? -1.749 7.011 -8.027 1.00 98.31 133 ASN A O 1
ATOM 1045 N N . GLY A 1 134 ? -0.981 7.649 -6.003 1.00 95.75 134 GLY A N 1
ATOM 1046 C CA . GLY A 1 134 ? 0.416 7.856 -6.383 1.00 95.75 134 GLY A CA 1
ATOM 1047 C C . GLY A 1 134 ? 1.114 6.609 -6.929 1.00 95.75 134 GLY A C 1
ATOM 1048 O O . GLY A 1 134 ? 1.758 6.676 -7.973 1.00 95.75 134 GLY A O 1
ATOM 1049 N N . SER A 1 135 ? 0.917 5.454 -6.286 1.00 96.69 135 SER A N 1
ATOM 1050 C CA . SER A 1 135 ? 1.537 4.165 -6.662 1.00 96.69 135 SER A CA 1
ATOM 1051 C C . SER A 1 135 ? 1.242 3.704 -8.098 1.00 96.69 135 SER A C 1
ATOM 1053 O O . SER A 1 135 ? 1.935 2.839 -8.632 1.00 96.69 135 SER A O 1
ATOM 1055 N N . ARG A 1 136 ? 0.236 4.293 -8.762 1.00 95.25 136 ARG A N 1
ATOM 1056 C CA . ARG A 1 136 ? -0.043 4.053 -10.186 1.00 95.25 136 ARG A CA 1
ATOM 1057 C C . ARG A 1 136 ? 1.105 4.515 -11.088 1.00 95.25 136 ARG A C 1
ATOM 1059 O O . ARG A 1 136 ? 1.234 3.988 -12.190 1.00 95.25 136 ARG A O 1
ATOM 1066 N N . ASN A 1 137 ? 1.913 5.479 -10.641 1.00 92.94 137 ASN A N 1
ATOM 1067 C CA . ASN A 1 137 ? 3.090 5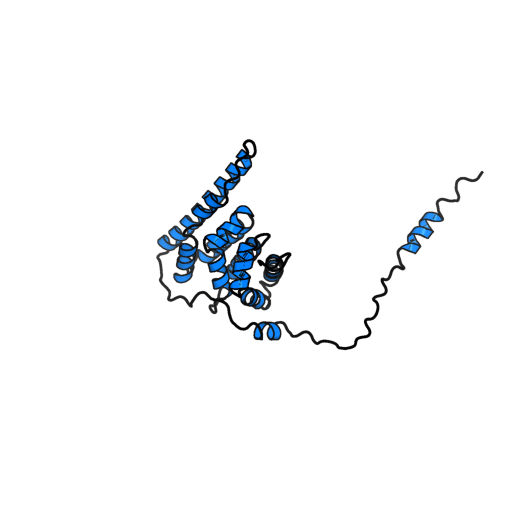.954 -11.357 1.00 92.94 137 ASN A CA 1
ATOM 1068 C C . ASN A 1 137 ? 4.257 4.954 -11.199 1.00 92.94 137 ASN A C 1
ATOM 1070 O O . ASN A 1 137 ? 4.735 4.778 -10.075 1.00 92.94 137 ASN A O 1
ATOM 1074 N N . PRO A 1 138 ? 4.764 4.342 -12.290 1.00 91.69 138 PRO A N 1
ATOM 1075 C CA . PRO A 1 138 ? 5.887 3.404 -12.230 1.00 91.69 138 PRO A CA 1
ATOM 1076 C C . PRO A 1 138 ? 7.132 3.957 -11.528 1.00 91.69 138 PRO A C 1
ATOM 1078 O O . PRO A 1 138 ? 7.794 3.227 -10.795 1.00 91.69 138 PRO A O 1
ATOM 1081 N N . LEU A 1 139 ? 7.415 5.258 -11.663 1.00 89.88 139 LEU A N 1
ATOM 1082 C CA . LEU A 1 139 ? 8.596 5.872 -11.048 1.00 89.88 139 LEU A CA 1
ATOM 1083 C C . LEU A 1 139 ? 8.526 5.951 -9.520 1.00 89.88 139 LEU A C 1
ATOM 1085 O O . LEU A 1 139 ? 9.539 6.215 -8.878 1.00 89.88 139 LEU A O 1
ATOM 1089 N N . TRP A 1 140 ? 7.344 5.773 -8.926 1.00 93.75 140 TRP A N 1
ATOM 1090 C CA . TRP A 1 140 ? 7.151 5.867 -7.477 1.00 93.75 140 TRP A CA 1
ATOM 1091 C C . TRP A 1 140 ? 7.187 4.499 -6.798 1.00 93.75 140 TRP A C 1
ATOM 1093 O O . TRP A 1 140 ? 7.405 4.435 -5.591 1.00 93.75 140 TRP A O 1
ATOM 1103 N N . ARG A 1 141 ? 7.025 3.411 -7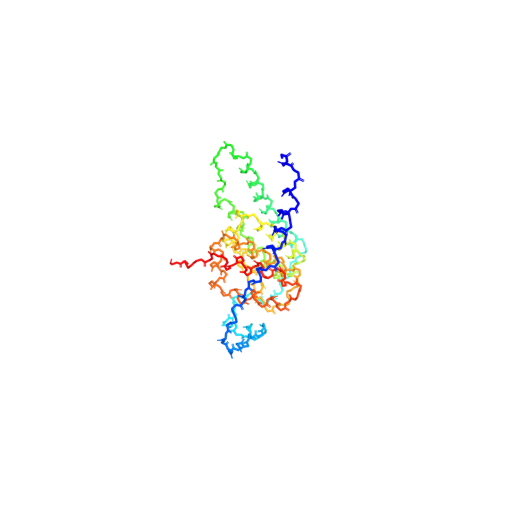.563 1.00 94.81 141 ARG A N 1
ATOM 1104 C CA . ARG A 1 141 ? 6.944 2.041 -7.040 1.00 94.81 141 ARG A CA 1
ATOM 1105 C C . ARG A 1 141 ? 8.204 1.679 -6.259 1.00 94.81 141 ARG A C 1
ATOM 1107 O O . ARG A 1 141 ? 8.116 1.432 -5.059 1.00 94.81 141 ARG A O 1
ATOM 1114 N N . LEU A 1 142 ? 9.378 1.726 -6.890 1.00 94.12 142 LEU A N 1
ATOM 1115 C CA . LEU A 1 142 ? 10.646 1.418 -6.217 1.00 94.12 142 LEU A CA 1
ATOM 1116 C C . LEU A 1 142 ? 10.918 2.346 -5.005 1.00 94.12 142 LEU A C 1
ATOM 1118 O O . LEU A 1 142 ? 11.190 1.826 -3.919 1.00 94.12 142 LEU A O 1
ATOM 1122 N N . PRO A 1 143 ? 10.763 3.685 -5.108 1.00 95.31 143 PRO A N 1
ATOM 1123 C CA . PRO A 1 143 ? 10.840 4.582 -3.951 1.00 95.31 143 PRO A CA 1
ATOM 1124 C C . PRO A 1 143 ? 9.885 4.254 -2.791 1.00 95.31 143 PRO A C 1
ATOM 1126 O O . PRO A 1 143 ? 10.254 4.428 -1.632 1.00 95.31 143 PRO A O 1
ATOM 1129 N N . TYR A 1 144 ? 8.672 3.757 -3.048 1.00 97.31 144 TYR A N 1
ATOM 1130 C CA . TYR A 1 144 ? 7.756 3.326 -1.979 1.00 97.31 144 TYR A CA 1
ATOM 1131 C C . TYR A 1 144 ? 8.274 2.107 -1.208 1.00 97.31 144 TYR A C 1
ATOM 1133 O O . TYR A 1 144 ? 8.035 2.005 -0.003 1.00 97.31 144 TYR A O 1
ATOM 1141 N N . GLY A 1 145 ? 9.009 1.209 -1.867 1.00 96.69 145 GLY A N 1
ATOM 1142 C CA . GLY A 1 145 ? 9.734 0.131 -1.193 1.00 96.69 145 GLY A CA 1
ATOM 1143 C C . GLY A 1 145 ? 10.873 0.657 -0.328 1.00 96.69 145 GLY A C 1
ATOM 1144 O O . GLY A 1 145 ? 10.948 0.349 0.859 1.00 96.69 145 GLY A O 1
ATOM 1145 N N . GLN A 1 146 ? 11.731 1.496 -0.911 1.00 95.38 146 GLN A N 1
ATOM 1146 C CA . GLN A 1 146 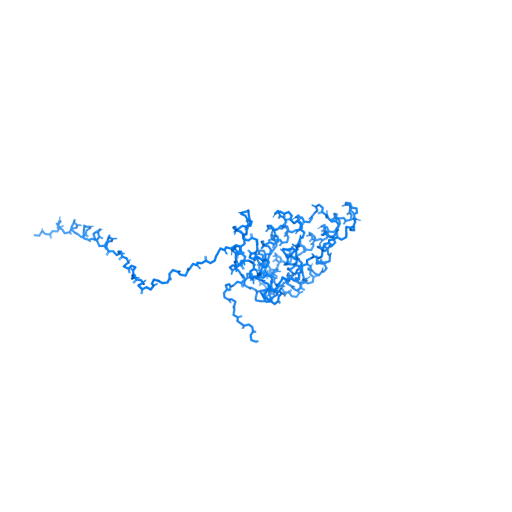? 12.944 2.013 -0.266 1.00 95.38 146 GLN A CA 1
ATOM 1147 C C . GLN A 1 146 ? 12.657 2.931 0.931 1.00 95.38 146 GLN A C 1
ATOM 1149 O O . GLN A 1 146 ? 13.374 2.881 1.926 1.00 95.38 146 GLN A O 1
ATOM 1154 N N . SER A 1 147 ? 11.592 3.730 0.859 1.00 95.94 147 SER A N 1
ATOM 1155 C CA . SER A 1 147 ? 11.164 4.630 1.941 1.00 95.94 147 SER A CA 1
ATOM 1156 C C . SER A 1 147 ? 10.415 3.931 3.081 1.00 95.94 147 SER A C 1
ATOM 1158 O O . SER A 1 147 ? 10.101 4.568 4.083 1.00 95.94 147 SER A O 1
ATOM 1160 N N . GLY A 1 148 ? 10.079 2.643 2.938 1.00 97.06 148 GLY A N 1
ATOM 1161 C CA . GLY A 1 148 ? 9.300 1.899 3.931 1.00 97.06 148 GLY A CA 1
ATOM 1162 C C . GLY A 1 148 ? 7.789 2.166 3.902 1.00 97.06 148 GLY A C 1
ATOM 1163 O O . GLY A 1 148 ? 7.065 1.597 4.722 1.00 97.06 148 GLY A O 1
ATOM 1164 N N . VAL A 1 149 ? 7.288 2.964 2.949 1.00 98.44 149 VAL A N 1
ATOM 1165 C CA . VAL A 1 149 ? 5.844 3.173 2.729 1.00 98.44 149 VAL A CA 1
ATOM 1166 C C . VAL A 1 149 ? 5.148 1.842 2.437 1.00 98.44 149 VAL A C 1
ATOM 1168 O O . VAL A 1 149 ? 4.154 1.516 3.083 1.00 98.44 149 VAL A O 1
ATOM 1171 N N . LEU A 1 150 ? 5.693 1.035 1.518 1.00 98.62 150 LEU A N 1
ATOM 1172 C CA . LEU A 1 150 ? 5.160 -0.299 1.218 1.00 98.62 150 LEU A CA 1
ATOM 1173 C C . LEU A 1 150 ? 5.151 -1.186 2.471 1.00 98.62 150 LEU A C 1
ATOM 1175 O O . LEU A 1 150 ? 4.130 -1.792 2.791 1.00 98.62 150 LEU A O 1
ATOM 1179 N N . THR A 1 151 ? 6.261 -1.217 3.210 1.00 98.31 151 THR A N 1
ATOM 1180 C CA . THR A 1 151 ? 6.402 -2.009 4.441 1.00 98.31 151 THR A CA 1
ATOM 1181 C C . THR A 1 151 ? 5.349 -1.644 5.484 1.00 98.31 151 THR A C 1
ATOM 1183 O O . THR A 1 151 ? 4.758 -2.542 6.079 1.00 98.31 151 THR A O 1
ATOM 1186 N N . PHE A 1 152 ? 5.058 -0.353 5.670 1.00 98.38 152 PHE A N 1
ATOM 1187 C CA . PHE A 1 152 ? 4.003 0.092 6.581 1.00 98.38 152 PHE A CA 1
ATOM 1188 C C . PHE A 1 152 ? 2.635 -0.503 6.203 1.00 98.38 152 PHE A C 1
ATOM 1190 O O . PHE A 1 152 ? 1.952 -1.066 7.057 1.00 98.38 152 PHE A O 1
ATOM 1197 N N . PHE A 1 153 ? 2.237 -0.436 4.926 1.00 98.56 153 PHE A N 1
ATOM 1198 C CA . PHE A 1 153 ? 0.936 -0.967 4.498 1.00 98.56 153 PHE A CA 1
ATOM 1199 C C . PHE A 1 153 ? 0.873 -2.495 4.544 1.00 98.56 153 PHE A C 1
ATOM 1201 O O . PHE A 1 153 ? -0.179 -3.040 4.870 1.00 98.56 153 PHE A O 1
ATOM 1208 N N . LEU A 1 154 ? 1.986 -3.187 4.284 1.00 98.56 154 LEU A N 1
ATOM 1209 C CA . LEU A 1 154 ? 2.087 -4.638 4.462 1.00 98.56 154 LEU A CA 1
ATOM 1210 C C . LEU A 1 154 ? 1.861 -5.041 5.928 1.00 98.56 154 LEU A C 1
ATOM 1212 O O . LEU A 1 154 ? 1.089 -5.954 6.213 1.00 98.56 154 LEU A O 1
ATOM 1216 N N . GLN A 1 155 ? 2.465 -4.312 6.867 1.00 97.62 155 GLN A N 1
ATOM 1217 C CA . GLN A 1 155 ? 2.261 -4.529 8.301 1.00 97.62 155 GLN A CA 1
ATOM 1218 C C . GLN A 1 155 ? 0.845 -4.151 8.755 1.00 97.62 155 GLN A C 1
ATOM 1220 O O . GLN A 1 155 ? 0.312 -4.776 9.673 1.00 97.62 155 GLN A O 1
ATOM 1225 N N . LEU A 1 156 ? 0.228 -3.145 8.124 1.00 97.19 156 LEU A N 1
ATOM 1226 C CA . LEU A 1 156 ? -1.143 -2.717 8.405 1.00 97.19 156 LEU A CA 1
ATOM 1227 C C . LEU A 1 156 ? -2.154 -3.802 8.031 1.00 97.19 156 LEU A C 1
ATOM 1229 O O . LEU A 1 156 ? -2.992 -4.148 8.856 1.00 97.19 156 LEU A O 1
ATOM 1233 N N . ILE A 1 157 ? -2.059 -4.374 6.825 1.00 96.62 157 ILE A N 1
ATOM 1234 C CA . ILE A 1 157 ? -2.982 -5.438 6.392 1.00 96.62 157 ILE A CA 1
ATOM 1235 C C . ILE A 1 157 ? -2.772 -6.755 7.150 1.00 96.62 157 ILE A C 1
ATOM 1237 O O . ILE A 1 157 ? -3.664 -7.598 7.149 1.00 96.62 157 ILE A O 1
ATOM 1241 N N . ALA A 1 158 ? -1.601 -6.929 7.770 1.00 95.62 158 ALA A N 1
ATOM 1242 C CA . ALA A 1 158 ? -1.279 -8.041 8.657 1.00 95.62 158 ALA A CA 1
ATOM 1243 C C . ALA A 1 158 ? -1.699 -7.787 10.118 1.00 95.62 158 ALA A C 1
ATOM 1245 O O . ALA A 1 158 ? -1.566 -8.681 10.957 1.00 95.62 158 ALA A O 1
ATOM 1246 N N . SER A 1 159 ? -2.157 -6.574 10.452 1.00 92.38 159 SER A N 1
ATOM 1247 C CA . SER A 1 159 ? -2.563 -6.229 11.813 1.00 92.38 159 SER A CA 1
ATOM 1248 C C . SER A 1 159 ? -3.763 -7.056 12.263 1.00 92.38 159 SER A C 1
ATOM 1250 O O . SER A 1 159 ? -4.673 -7.344 11.493 1.00 92.38 159 SER A O 1
ATOM 1252 N N . LYS A 1 160 ? -3.765 -7.411 13.552 1.00 85.56 160 LYS A N 1
ATOM 1253 C CA . LYS A 1 160 ? -4.903 -8.063 14.217 1.00 85.56 160 LYS A CA 1
ATOM 1254 C C . LYS A 1 160 ? -5.957 -7.064 14.694 1.00 85.56 160 LYS A C 1
ATOM 1256 O O . LYS A 1 160 ? -6.952 -7.474 15.286 1.00 85.56 160 LYS A O 1
ATOM 1261 N N . GLU A 1 161 ? -5.700 -5.769 14.535 1.00 86.88 161 GLU A N 1
ATOM 1262 C CA . GLU A 1 161 ? -6.687 -4.748 14.850 1.00 86.88 161 GLU A CA 1
ATOM 1263 C C . GLU A 1 161 ? -7.816 -4.722 13.820 1.00 86.88 161 GLU A C 1
ATOM 1265 O O . GLU A 1 161 ? -7.629 -5.085 12.660 1.00 86.88 161 GLU A O 1
ATOM 1270 N N . ASP A 1 162 ? -8.983 -4.244 14.247 1.00 86.94 162 ASP A N 1
ATOM 1271 C CA . ASP A 1 162 ? -10.090 -3.964 13.341 1.00 86.94 162 ASP A CA 1
ATOM 1272 C C . ASP A 1 162 ? -9.751 -2.736 12.478 1.00 86.94 162 ASP A C 1
ATOM 1274 O O . ASP A 1 162 ? -9.855 -1.582 12.909 1.00 86.94 162 ASP A O 1
ATOM 1278 N N . VAL A 1 163 ? -9.255 -2.996 11.268 1.00 92.19 163 VAL A N 1
ATOM 1279 C CA . VAL A 1 163 ? -8.931 -1.976 10.271 1.00 92.19 163 VAL A CA 1
ATOM 1280 C C . VAL A 1 163 ? -10.137 -1.800 9.355 1.00 92.19 163 VAL A C 1
ATOM 1282 O O . VAL A 1 163 ? -10.519 -2.715 8.631 1.00 92.19 163 VAL A O 1
ATOM 1285 N N . GLY A 1 164 ? -10.707 -0.594 9.327 1.00 94.06 164 GLY A N 1
ATOM 1286 C CA . GLY A 1 164 ? -11.871 -0.311 8.488 1.00 94.06 164 GLY A CA 1
ATOM 1287 C C . GLY A 1 164 ? -11.632 -0.606 6.999 1.00 94.06 164 GLY A C 1
ATOM 1288 O O . GLY A 1 164 ? -10.572 -0.283 6.450 1.00 94.06 164 GLY A O 1
ATOM 1289 N N . THR A 1 165 ? -12.648 -1.153 6.321 1.00 95.31 165 THR A N 1
ATOM 1290 C CA . THR A 1 165 ? -12.555 -1.624 4.925 1.00 95.31 165 THR A CA 1
ATOM 1291 C C . THR A 1 165 ? -12.024 -0.569 3.955 1.00 95.31 165 THR A C 1
ATOM 1293 O O . THR A 1 165 ? -11.248 -0.895 3.061 1.00 95.31 165 THR A O 1
ATOM 1296 N N . GLY A 1 166 ? -12.378 0.709 4.141 1.00 96.31 166 GLY A N 1
ATOM 1297 C CA . GLY A 1 166 ? -11.873 1.797 3.297 1.00 96.31 166 GLY A CA 1
ATOM 1298 C C . GLY A 1 166 ? -10.348 1.945 3.355 1.00 96.31 166 GLY A C 1
ATOM 1299 O O . GLY A 1 166 ? -9.699 2.109 2.323 1.00 96.31 166 GLY A O 1
ATOM 1300 N N . LEU A 1 167 ? -9.755 1.811 4.544 1.00 97.81 167 LEU A N 1
ATOM 1301 C CA . LEU A 1 167 ? -8.302 1.856 4.710 1.00 97.81 167 LEU A CA 1
ATOM 1302 C C . LEU A 1 167 ? -7.638 0.614 4.097 1.00 97.81 167 LEU A C 1
ATOM 1304 O O . LEU A 1 167 ? -6.661 0.754 3.361 1.00 97.81 167 LEU A O 1
ATOM 1308 N N . LEU A 1 168 ? -8.201 -0.579 4.327 1.00 98.06 168 LEU A N 1
ATOM 1309 C CA . LEU A 1 168 ? -7.718 -1.828 3.720 1.00 98.06 168 LEU A CA 1
ATOM 1310 C C . LEU A 1 168 ? -7.759 -1.779 2.189 1.00 98.06 168 LEU A C 1
ATOM 1312 O O . LEU A 1 168 ? -6.806 -2.193 1.532 1.00 98.06 168 LEU A O 1
ATOM 1316 N N . LEU A 1 169 ? -8.822 -1.219 1.610 1.00 98.25 169 LEU A N 1
ATOM 1317 C CA . LEU A 1 169 ? -8.966 -1.055 0.167 1.00 98.25 169 LEU A CA 1
ATOM 1318 C C . LEU A 1 169 ? -7.810 -0.236 -0.417 1.00 98.25 169 LEU A C 1
ATOM 1320 O O . LEU A 1 169 ? -7.207 -0.641 -1.413 1.00 98.25 169 LEU A O 1
ATOM 1324 N N . HIS A 1 170 ? -7.480 0.910 0.185 1.00 98.69 170 HIS A N 1
ATOM 1325 C CA . HIS A 1 170 ? -6.375 1.742 -0.295 1.00 98.69 170 HIS A CA 1
ATOM 1326 C C . HIS A 1 170 ? -5.009 1.100 -0.033 1.00 98.69 170 HIS A C 1
ATOM 1328 O O . HIS A 1 170 ? -4.149 1.152 -0.913 1.00 98.69 170 HIS A O 1
ATOM 1334 N N . ALA A 1 171 ? -4.831 0.428 1.107 1.00 98.62 171 ALA A N 1
ATOM 1335 C CA . ALA A 1 171 ? -3.618 -0.325 1.413 1.00 98.62 171 ALA A CA 1
ATOM 1336 C C . ALA A 1 171 ? -3.346 -1.415 0.362 1.00 98.62 171 ALA A C 1
ATOM 1338 O O . ALA A 1 171 ? -2.263 -1.462 -0.217 1.00 98.62 171 ALA A O 1
ATOM 1339 N N . LEU A 1 172 ? -4.350 -2.237 0.041 1.00 98.56 172 LEU A N 1
ATOM 1340 C CA . LEU A 1 172 ? -4.243 -3.294 -0.966 1.00 98.56 172 LEU A CA 1
ATOM 1341 C C . LEU A 1 172 ? -3.963 -2.720 -2.359 1.00 98.56 172 LEU A C 1
ATOM 1343 O O . LEU A 1 172 ? -3.065 -3.203 -3.047 1.00 98.56 172 LEU A O 1
ATOM 1347 N N . ARG A 1 173 ? -4.657 -1.644 -2.758 1.00 98.50 173 ARG A N 1
ATOM 1348 C CA . ARG A 1 173 ? -4.371 -0.938 -4.022 1.00 98.50 173 ARG A CA 1
ATOM 1349 C C . ARG A 1 173 ? -2.916 -0.478 -4.098 1.00 98.50 173 ARG A C 1
ATOM 1351 O O . ARG A 1 173 ? -2.281 -0.673 -5.131 1.00 98.50 173 ARG A O 1
ATOM 1358 N N . LEU A 1 174 ? -2.394 0.121 -3.027 1.00 98.69 174 LEU A N 1
ATOM 1359 C CA . LEU A 1 174 ? -1.003 0.561 -2.963 1.00 98.69 174 LEU A CA 1
ATOM 1360 C C . LEU A 1 174 ? -0.037 -0.616 -3.084 1.00 98.69 174 LEU A C 1
ATOM 1362 O O . LEU A 1 174 ? 0.905 -0.531 -3.870 1.00 98.69 174 LEU A O 1
ATOM 1366 N N . ILE A 1 175 ? -0.269 -1.702 -2.342 1.00 98.62 175 ILE A N 1
ATOM 1367 C CA . ILE A 1 175 ? 0.584 -2.899 -2.356 1.00 98.62 175 ILE A CA 1
ATOM 1368 C C . ILE A 1 175 ? 0.655 -3.485 -3.768 1.00 98.62 175 ILE A C 1
ATOM 1370 O O . ILE A 1 175 ? 1.748 -3.650 -4.308 1.00 98.62 175 ILE A O 1
ATOM 1374 N N . GLY A 1 176 ? -0.498 -3.729 -4.399 1.00 98.06 176 GLY A N 1
ATOM 1375 C CA . GLY A 1 176 ? -0.552 -4.298 -5.747 1.00 98.06 176 GLY A CA 1
ATOM 1376 C C . GLY A 1 176 ? 0.108 -3.407 -6.792 1.00 98.06 176 GLY A C 1
ATOM 1377 O O . GLY A 1 176 ? 0.870 -3.895 -7.622 1.00 98.06 176 GLY A O 1
ATOM 1378 N N . ASN A 1 177 ? -0.138 -2.098 -6.746 1.00 98.38 177 ASN A N 1
ATOM 1379 C CA . ASN A 1 177 ? 0.489 -1.157 -7.673 1.00 98.38 177 ASN A CA 1
ATOM 1380 C C . ASN A 1 177 ? 2.002 -1.043 -7.454 1.00 98.38 177 ASN A C 1
ATOM 1382 O O . A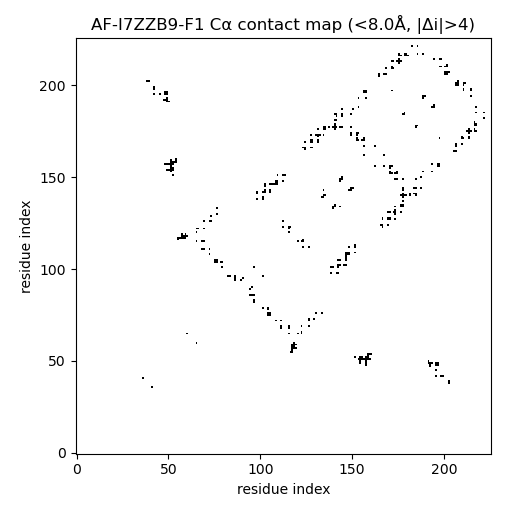SN A 1 177 ? 2.743 -0.934 -8.423 1.00 98.38 177 ASN A O 1
ATOM 1386 N N . SER A 1 178 ? 2.463 -1.082 -6.202 1.00 98.00 178 SER A N 1
ATOM 1387 C CA . SER A 1 178 ? 3.891 -1.002 -5.874 1.00 98.00 178 SER A CA 1
ATOM 1388 C C . SER A 1 178 ? 4.652 -2.254 -6.310 1.00 98.00 178 SER A C 1
ATOM 1390 O O . SER A 1 178 ? 5.840 -2.160 -6.588 1.00 98.00 178 SER A O 1
ATOM 1392 N N . CYS A 1 179 ? 3.993 -3.411 -6.387 1.00 97.31 179 CYS A N 1
ATOM 1393 C CA . CYS A 1 179 ? 4.609 -4.661 -6.845 1.00 97.31 179 CYS A CA 1
ATOM 1394 C C . CYS A 1 179 ? 4.585 -4.839 -8.371 1.00 97.31 179 CYS A C 1
ATOM 1396 O O . CYS A 1 179 ? 5.318 -5.678 -8.891 1.00 97.31 179 CYS A O 1
ATOM 1398 N N . ALA A 1 180 ? 3.757 -4.075 -9.089 1.00 95.44 180 ALA A N 1
ATOM 1399 C CA . ALA A 1 180 ? 3.658 -4.174 -10.540 1.00 95.44 180 ALA A CA 1
ATOM 1400 C C . ALA A 1 180 ? 5.006 -3.830 -11.192 1.00 95.44 180 ALA A C 1
ATOM 1402 O O . ALA A 1 180 ? 5.507 -2.714 -11.041 1.00 95.44 180 ALA A O 1
ATOM 1403 N N . ASP A 1 181 ? 5.578 -4.791 -11.918 1.00 92.44 181 ASP A N 1
ATOM 1404 C CA . ASP A 1 181 ? 6.860 -4.662 -12.625 1.00 92.44 181 ASP A CA 1
ATOM 1405 C C . ASP A 1 181 ? 8.017 -4.175 -11.728 1.00 92.44 181 ASP A C 1
ATOM 1407 O O . ASP A 1 181 ? 8.861 -3.393 -12.159 1.00 92.44 181 ASP A O 1
ATOM 1411 N N . THR A 1 182 ? 8.030 -4.543 -10.441 1.00 94.00 182 THR A N 1
ATOM 1412 C CA . THR A 1 182 ? 9.069 -4.107 -9.485 1.00 94.00 182 THR A CA 1
ATOM 1413 C C . THR A 1 182 ? 9.479 -5.259 -8.564 1.00 94.00 182 THR A C 1
ATOM 1415 O O . THR A 1 182 ? 8.869 -5.486 -7.514 1.00 94.00 182 THR A O 1
ATOM 1418 N N . ASP A 1 183 ? 10.526 -5.993 -8.953 1.00 94.69 183 ASP A N 1
ATOM 1419 C CA . ASP A 1 183 ? 11.010 -7.194 -8.253 1.00 94.69 183 ASP A CA 1
ATOM 1420 C C . ASP A 1 183 ? 11.511 -6.925 -6.838 1.00 94.69 183 ASP A C 1
ATOM 1422 O O . ASP A 1 183 ? 11.311 -7.748 -5.941 1.00 94.69 183 ASP A O 1
ATOM 1426 N N . GLU A 1 184 ? 12.112 -5.765 -6.593 1.00 94.75 184 GLU A N 1
ATOM 1427 C CA . GLU A 1 184 ? 12.574 -5.371 -5.265 1.00 94.75 184 GLU A CA 1
ATOM 1428 C C . GLU A 1 184 ? 11.399 -5.291 -4.286 1.00 94.75 184 GLU A C 1
ATOM 1430 O O . GLU A 1 184 ? 11.486 -5.767 -3.154 1.00 94.75 184 GLU A O 1
ATOM 1435 N N . ASN A 1 185 ? 10.263 -4.767 -4.745 1.00 96.81 185 ASN A N 1
ATOM 1436 C CA . ASN A 1 185 ? 9.052 -4.670 -3.940 1.00 96.81 185 ASN A CA 1
ATOM 1437 C C . ASN A 1 185 ? 8.376 -6.028 -3.759 1.00 96.81 185 ASN A C 1
ATOM 1439 O O . ASN A 1 185 ? 7.974 -6.358 -2.642 1.00 96.81 185 ASN A O 1
ATOM 1443 N N . ARG A 1 186 ? 8.311 -6.852 -4.814 1.00 96.56 186 ARG A N 1
ATOM 1444 C CA . ARG A 1 186 ? 7.845 -8.247 -4.705 1.00 96.56 186 ARG A CA 1
ATOM 1445 C C . ARG A 1 186 ? 8.684 -9.041 -3.702 1.00 96.56 186 ARG A C 1
ATOM 1447 O O . ARG A 1 186 ? 8.142 -9.764 -2.868 1.00 96.56 186 ARG A O 1
ATOM 1454 N N . THR A 1 187 ? 9.997 -8.820 -3.698 1.00 95.94 187 THR A N 1
ATOM 1455 C CA . THR A 1 187 ? 10.929 -9.433 -2.745 1.00 95.94 187 THR A CA 1
ATOM 1456 C C . THR A 1 187 ? 10.610 -9.049 -1.299 1.00 95.94 187 THR A C 1
ATOM 1458 O O . THR A 1 187 ? 10.671 -9.915 -0.426 1.00 95.94 187 THR A O 1
ATOM 1461 N N . ILE A 1 188 ? 10.228 -7.794 -1.021 1.00 96.75 188 ILE A N 1
ATOM 1462 C CA . ILE A 1 188 ? 9.788 -7.363 0.323 1.00 96.75 188 ILE A CA 1
ATOM 1463 C C . ILE A 1 188 ? 8.551 -8.161 0.765 1.00 96.75 188 ILE A C 1
ATOM 1465 O O . ILE A 1 188 ? 8.513 -8.660 1.893 1.00 96.75 188 ILE A O 1
ATOM 1469 N N . VAL A 1 189 ? 7.563 -8.319 -0.124 1.00 96.44 189 VAL A N 1
ATOM 1470 C CA . VAL A 1 189 ? 6.328 -9.072 0.158 1.00 96.44 189 VAL A CA 1
ATOM 1471 C C . 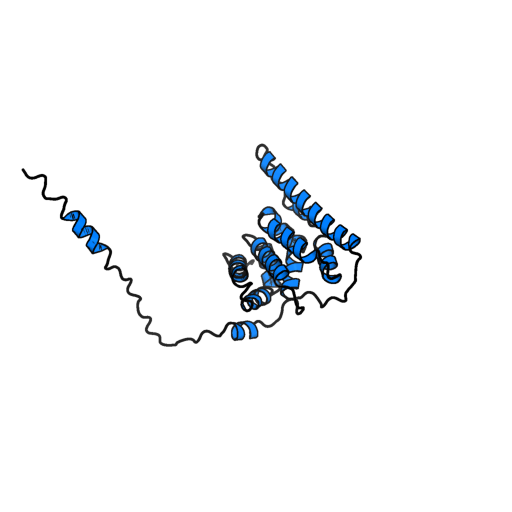VAL A 1 189 ? 6.641 -10.531 0.490 1.00 96.44 189 VAL A C 1
ATOM 1473 O O . VAL A 1 189 ? 6.197 -11.035 1.524 1.00 96.44 189 VAL A O 1
ATOM 1476 N N . VAL A 1 190 ? 7.433 -11.196 -0.355 1.00 92.81 190 VAL A N 1
ATOM 1477 C CA . VAL A 1 190 ? 7.733 -12.629 -0.226 1.00 92.81 190 VAL A CA 1
ATOM 1478 C C . VAL A 1 190 ? 8.629 -12.911 0.979 1.00 92.81 190 VAL A C 1
ATOM 1480 O O . VAL A 1 190 ? 8.287 -13.765 1.796 1.00 92.81 190 VAL A O 1
ATOM 1483 N N . LYS A 1 191 ? 9.729 -12.164 1.163 1.00 93.38 191 LYS A N 1
ATOM 1484 C CA . LYS A 1 191 ? 10.632 -12.355 2.317 1.00 93.38 191 LYS A CA 1
ATOM 1485 C C . LYS A 1 191 ? 9.940 -12.095 3.654 1.00 93.38 191 LYS A C 1
ATOM 1487 O O . LYS A 1 191 ? 10.300 -12.713 4.651 1.00 93.38 191 LYS A O 1
ATOM 1492 N N . GLY A 1 192 ? 8.958 -11.195 3.681 1.00 93.00 192 GLY A N 1
ATOM 1493 C CA . GLY A 1 192 ? 8.162 -10.904 4.871 1.00 93.00 192 GLY A CA 1
ATOM 1494 C C . GLY A 1 192 ? 6.993 -11.861 5.114 1.00 93.00 192 GLY A C 1
ATOM 1495 O O . GLY A 1 192 ? 6.283 -11.676 6.095 1.00 93.00 192 GLY A O 1
ATOM 1496 N N . ASN A 1 193 ? 6.772 -12.853 4.244 1.00 92.50 193 ASN A N 1
ATOM 1497 C CA . ASN A 1 193 ? 5.594 -13.727 4.228 1.00 92.50 193 ASN A CA 1
ATOM 1498 C C . ASN A 1 193 ? 4.244 -12.977 4.159 1.00 92.50 193 ASN A C 1
ATOM 1500 O O . ASN A 1 193 ? 3.214 -13.468 4.626 1.00 92.50 193 ASN A O 1
ATOM 1504 N N . TYR A 1 194 ? 4.215 -11.780 3.568 1.00 96.25 194 TYR A N 1
ATOM 1505 C CA . TYR A 1 194 ? 2.997 -10.966 3.501 1.00 96.25 194 TYR A CA 1
ATOM 1506 C C . TYR A 1 194 ? 1.963 -11.493 2.507 1.00 96.25 194 TYR A C 1
ATOM 1508 O O . TYR A 1 194 ? 0.793 -11.127 2.600 1.00 96.25 194 TYR A O 1
ATOM 1516 N N . THR A 1 195 ? 2.348 -12.396 1.601 1.00 93.81 195 THR A N 1
ATOM 1517 C CA . THR A 1 195 ? 1.409 -13.101 0.717 1.00 93.81 195 THR A CA 1
ATOM 1518 C C . THR A 1 195 ? 0.297 -13.780 1.520 1.00 93.81 195 THR A C 1
ATOM 1520 O O . THR A 1 195 ? -0.864 -13.723 1.125 1.00 93.81 195 THR A O 1
ATOM 1523 N N . SER A 1 196 ? 0.623 -14.346 2.689 1.00 92.38 196 SER A N 1
ATOM 1524 C CA . SER A 1 196 ? -0.367 -14.962 3.580 1.00 92.38 196 SER A CA 1
ATOM 1525 C C . SER A 1 196 ? -1.408 -13.958 4.095 1.00 92.38 196 SER A C 1
ATOM 1527 O O . SER A 1 196 ? -2.606 -14.220 4.003 1.00 92.38 196 SER A O 1
ATOM 1529 N N . ALA A 1 197 ? -0.970 -12.781 4.557 1.00 94.06 197 ALA A N 1
ATOM 1530 C CA . ALA A 1 197 ? -1.859 -11.709 5.005 1.00 94.06 197 ALA A CA 1
ATOM 1531 C C . ALA A 1 197 ? -2.737 -11.181 3.862 1.00 94.06 197 ALA A C 1
ATOM 1533 O O . ALA A 1 197 ? -3.915 -10.917 4.065 1.00 94.06 197 ALA A O 1
ATOM 1534 N N . ILE A 1 198 ? -2.203 -11.076 2.643 1.00 95.94 198 ILE A N 1
ATOM 1535 C CA . ILE A 1 198 ? -2.977 -10.647 1.468 1.00 95.94 198 ILE A CA 1
ATOM 1536 C C . ILE A 1 198 ? -4.080 -11.661 1.140 1.00 95.94 198 ILE A C 1
ATOM 1538 O O . ILE A 1 198 ? -5.219 -11.261 0.905 1.00 95.94 198 ILE A O 1
ATOM 1542 N N . ILE A 1 199 ? -3.769 -12.961 1.162 1.00 94.06 199 ILE A N 1
ATOM 1543 C CA . ILE A 1 199 ? -4.737 -14.035 0.885 1.00 94.06 199 ILE A CA 1
ATOM 1544 C C . ILE A 1 199 ? -5.880 -14.034 1.908 1.00 94.06 199 ILE A C 1
ATOM 1546 O O . ILE A 1 199 ? -7.024 -14.269 1.526 1.00 94.06 199 ILE A O 1
ATOM 1550 N N . GLN A 1 200 ? -5.614 -13.711 3.178 1.00 92.75 200 GLN A N 1
ATOM 1551 C CA . GLN A 1 200 ? -6.659 -13.626 4.210 1.00 92.75 200 GLN A CA 1
ATOM 1552 C C . GLN A 1 200 ? -7.775 -12.637 3.854 1.00 92.75 200 GLN A C 1
ATOM 1554 O O . GLN A 1 200 ? -8.942 -12.887 4.156 1.00 92.75 200 GLN A O 1
ATOM 1559 N N . HIS A 1 201 ? -7.451 -11.557 3.137 1.00 94.50 201 HIS A N 1
ATOM 1560 C CA . HIS A 1 201 ? -8.443 -10.567 2.708 1.00 94.50 201 HIS A CA 1
ATOM 1561 C C . HIS A 1 201 ? -9.393 -11.078 1.611 1.00 94.50 201 HIS A C 1
ATOM 1563 O O . HIS A 1 201 ? -10.387 -10.411 1.332 1.00 94.50 201 HIS A O 1
ATOM 1569 N N . LEU A 1 202 ? -9.168 -12.266 1.026 1.00 93.81 202 LEU A N 1
ATOM 1570 C CA . LEU A 1 202 ? -10.137 -12.914 0.124 1.00 93.81 202 LEU A CA 1
ATOM 1571 C C . LEU A 1 202 ? -11.444 -13.298 0.835 1.00 93.81 202 LEU A C 1
ATOM 1573 O O . LEU A 1 202 ? -12.472 -13.424 0.170 1.00 93.81 202 LEU A O 1
ATOM 1577 N N . LEU A 1 203 ? -11.424 -13.449 2.165 1.00 91.25 203 LEU A N 1
ATOM 1578 C CA . LEU A 1 203 ? -12.625 -13.705 2.969 1.00 91.25 203 LEU A CA 1
ATOM 1579 C C . LEU A 1 203 ? -13.536 -12.475 3.082 1.00 91.25 203 LEU A C 1
ATOM 1581 O O . LEU A 1 203 ? -14.701 -12.609 3.451 1.00 91.25 203 LEU A O 1
ATOM 1585 N N . ASN A 1 204 ? -13.034 -11.279 2.756 1.00 92.25 204 ASN A N 1
ATOM 1586 C CA . ASN A 1 204 ? -13.833 -10.063 2.743 1.00 92.25 204 ASN A CA 1
ATOM 1587 C C . ASN A 1 204 ? -14.444 -9.840 1.339 1.00 92.25 204 ASN A C 1
ATOM 1589 O O . ASN A 1 204 ? -13.720 -9.482 0.399 1.00 92.25 204 ASN A O 1
ATOM 1593 N N . PRO A 1 205 ? -15.774 -9.984 1.171 1.00 92.12 205 PRO A N 1
ATOM 1594 C CA . PRO A 1 205 ? -16.425 -9.865 -0.135 1.00 92.12 205 PRO A CA 1
ATOM 1595 C C . PRO A 1 205 ? -16.324 -8.457 -0.743 1.00 92.12 205 PRO A C 1
ATOM 1597 O O . PRO A 1 205 ? -16.397 -8.316 -1.964 1.00 92.12 205 PRO A O 1
ATOM 1600 N N . GLU A 1 206 ? -16.119 -7.415 0.069 1.00 94.31 206 GLU A N 1
ATOM 1601 C CA . GLU A 1 206 ? -15.926 -6.043 -0.419 1.00 94.31 206 GLU A CA 1
ATOM 1602 C C . GLU A 1 206 ? -14.527 -5.833 -1.019 1.00 94.31 206 GLU A C 1
ATOM 1604 O O . GLU A 1 206 ? -14.345 -4.982 -1.893 1.00 94.31 206 GLU A O 1
ATOM 1609 N N . LEU A 1 207 ? -13.541 -6.631 -0.594 1.00 96.12 207 LEU A N 1
ATOM 1610 C CA . LEU A 1 207 ? -12.141 -6.491 -0.999 1.00 96.12 207 LEU A CA 1
ATOM 1611 C C . LEU A 1 207 ? -11.722 -7.473 -2.093 1.00 96.12 207 LEU A C 1
ATOM 1613 O O . LEU A 1 207 ? -10.732 -7.215 -2.776 1.00 96.12 207 LEU A O 1
ATOM 1617 N N . ILE A 1 208 ? -12.471 -8.555 -2.322 1.00 94.56 208 ILE A N 1
ATOM 1618 C CA . ILE A 1 208 ? -12.076 -9.646 -3.231 1.00 94.56 208 ILE A CA 1
ATOM 1619 C C . ILE A 1 208 ? -11.654 -9.160 -4.631 1.00 94.56 208 ILE A C 1
ATOM 1621 O O . ILE A 1 208 ? -10.648 -9.613 -5.177 1.00 94.56 208 ILE A O 1
ATOM 1625 N N . LYS A 1 209 ? -12.363 -8.166 -5.186 1.00 94.06 209 LYS A N 1
ATOM 1626 C CA . LYS A 1 209 ? -12.080 -7.583 -6.512 1.00 94.06 209 LYS A CA 1
ATOM 1627 C C . LYS A 1 209 ? -10.747 -6.833 -6.574 1.00 94.06 209 LYS A C 1
ATOM 1629 O O . LYS A 1 209 ? -10.229 -6.622 -7.665 1.00 94.06 209 LYS A O 1
ATOM 1634 N N . ILE A 1 210 ? -10.218 -6.415 -5.427 1.00 96.38 210 ILE A N 1
ATOM 1635 C CA . ILE A 1 210 ? -8.918 -5.754 -5.290 1.00 96.38 210 ILE A CA 1
ATOM 1636 C C . ILE A 1 210 ? -7.839 -6.766 -4.900 1.00 96.38 210 ILE A C 1
ATOM 1638 O O . ILE A 1 210 ? -6.730 -6.687 -5.411 1.00 96.38 210 ILE A O 1
ATOM 1642 N N . VAL A 1 211 ? -8.147 -7.749 -4.055 1.00 96.88 211 VAL A N 1
ATOM 1643 C CA . VAL A 1 211 ? -7.161 -8.747 -3.610 1.00 96.88 211 VAL A CA 1
ATOM 1644 C C . VAL A 1 211 ? -6.671 -9.619 -4.771 1.00 96.88 211 VAL A C 1
ATOM 1646 O O . VAL A 1 211 ? -5.471 -9.851 -4.889 1.00 96.88 211 VAL A O 1
ATOM 1649 N N . ILE A 1 212 ? -7.561 -10.047 -5.673 1.00 95.62 212 ILE A N 1
ATOM 1650 C CA . ILE A 1 212 ? -7.189 -10.860 -6.847 1.00 95.62 212 ILE A CA 1
ATOM 1651 C C . ILE A 1 212 ? -6.110 -10.179 -7.716 1.00 95.62 212 ILE A C 1
ATOM 1653 O O . ILE A 1 212 ? -5.063 -10.794 -7.934 1.00 95.62 212 ILE A O 1
ATOM 1657 N N . PRO A 1 213 ? -6.289 -8.931 -8.202 1.00 96.12 213 PRO A N 1
ATOM 1658 C CA . PRO A 1 213 ? -5.251 -8.269 -8.991 1.00 96.12 213 PRO A CA 1
ATOM 1659 C C . PRO A 1 213 ? -3.981 -7.961 -8.184 1.00 96.12 213 PRO A C 1
ATOM 1661 O O . PRO A 1 213 ? -2.898 -7.921 -8.760 1.00 96.12 213 PRO A O 1
ATOM 1664 N N . VAL A 1 214 ? -4.073 -7.787 -6.861 1.00 97.19 214 VAL A N 1
ATOM 1665 C CA . VAL A 1 214 ? -2.884 -7.638 -6.003 1.00 97.19 214 VAL A CA 1
ATOM 1666 C C . VAL A 1 214 ? -2.050 -8.917 -6.007 1.00 97.19 214 VAL A C 1
ATOM 1668 O O . VAL A 1 214 ? -0.848 -8.847 -6.252 1.00 97.19 214 VAL A O 1
ATOM 1671 N N . ILE A 1 215 ? -2.680 -10.077 -5.795 1.00 96.25 215 ILE A N 1
ATOM 1672 C CA . ILE A 1 215 ? -2.006 -11.383 -5.854 1.00 96.25 215 ILE A CA 1
ATOM 1673 C C . ILE A 1 215 ? -1.382 -11.589 -7.237 1.00 96.25 215 ILE A C 1
ATOM 1675 O O . ILE A 1 215 ? -0.219 -11.971 -7.331 1.00 96.25 215 ILE A O 1
ATOM 1679 N N . TYR A 1 216 ? -2.115 -11.262 -8.307 1.00 95.50 216 TYR A N 1
ATOM 1680 C CA . TYR A 1 216 ? -1.585 -11.329 -9.668 1.00 95.50 216 TYR A CA 1
ATOM 1681 C C . TYR A 1 216 ? -0.306 -10.494 -9.830 1.00 95.50 216 TYR A C 1
ATOM 1683 O O . TYR A 1 216 ? 0.707 -11.036 -10.257 1.00 95.50 216 TYR A O 1
ATOM 1691 N N . ASN A 1 217 ? -0.310 -9.219 -9.426 1.00 95.69 217 ASN A N 1
ATOM 1692 C CA . ASN A 1 217 ? 0.856 -8.332 -9.560 1.00 95.69 217 ASN A CA 1
ATOM 1693 C C . ASN A 1 217 ? 2.078 -8.787 -8.746 1.00 95.69 217 ASN A C 1
ATOM 1695 O O . ASN A 1 217 ? 3.207 -8.429 -9.081 1.00 95.69 217 ASN A O 1
ATOM 1699 N N . ILE A 1 218 ? 1.859 -9.536 -7.663 1.00 93.06 218 ILE A N 1
ATOM 1700 C CA . ILE A 1 218 ? 2.933 -10.106 -6.843 1.00 93.06 218 ILE A CA 1
ATOM 1701 C C . ILE A 1 218 ? 3.535 -11.343 -7.513 1.00 93.06 218 ILE A C 1
ATOM 1703 O O . ILE A 1 218 ? 4.743 -11.541 -7.432 1.00 93.06 218 ILE A O 1
ATOM 1707 N N . CYS A 1 219 ? 2.709 -12.174 -8.151 1.00 91.00 219 CYS A N 1
ATOM 1708 C CA . CYS A 1 219 ? 3.129 -13.470 -8.680 1.00 91.00 219 CYS A CA 1
ATOM 1709 C C . CYS A 1 219 ? 3.562 -13.442 -10.151 1.00 91.00 219 CYS A C 1
ATOM 1711 O O . CYS A 1 219 ? 4.369 -14.280 -10.549 1.00 91.00 219 CYS A O 1
ATOM 1713 N N . ILE A 1 220 ? 3.007 -12.545 -10.970 1.00 89.94 220 ILE A N 1
ATOM 1714 C CA . ILE A 1 220 ? 3.238 -12.550 -12.417 1.00 89.94 220 ILE A CA 1
ATOM 1715 C C . ILE A 1 220 ? 4.703 -12.256 -12.744 1.00 89.94 220 ILE A C 1
ATOM 1717 O O . ILE A 1 220 ? 5.270 -11.276 -12.260 1.00 89.94 220 ILE A O 1
ATOM 1721 N N . ASP A 1 221 ? 5.299 -13.133 -13.556 1.00 79.69 221 ASP A N 1
ATOM 1722 C CA . ASP A 1 221 ? 6.683 -13.053 -14.032 1.00 79.69 221 ASP A CA 1
ATOM 1723 C C . ASP A 1 221 ? 7.731 -12.837 -12.920 1.00 79.69 221 ASP A C 1
ATOM 1725 O O . ASP A 1 221 ? 8.831 -12.346 -13.173 1.00 79.69 221 ASP A O 1
ATOM 1729 N N . PHE A 1 222 ? 7.412 -13.228 -11.679 1.00 76.44 222 PHE A N 1
ATOM 1730 C CA . PHE A 1 222 ? 8.340 -13.163 -10.555 1.00 76.44 222 PHE A CA 1
ATOM 1731 C C . PHE A 1 222 ? 9.268 -14.384 -10.579 1.00 76.44 222 PHE A C 1
ATOM 1733 O O . PHE A 1 222 ? 8.901 -15.474 -10.137 1.00 76.44 222 PHE A O 1
ATOM 1740 N N . GLY A 1 223 ? 10.457 -14.206 -11.155 1.00 67.12 223 GLY A N 1
ATOM 1741 C CA . GLY A 1 223 ? 11.516 -15.215 -11.204 1.00 67.12 223 GLY A CA 1
ATOM 1742 C C . GLY A 1 223 ? 12.430 -15.168 -9.978 1.00 67.12 223 GLY A C 1
ATOM 1743 O O . GLY A 1 223 ? 12.592 -14.122 -9.352 1.00 67.12 223 GLY A O 1
ATOM 1744 N N . GLU A 1 224 ? 13.035 -16.306 -9.631 1.00 53.22 224 GLU A N 1
ATOM 1745 C CA . GLU A 1 224 ? 13.955 -16.427 -8.494 1.00 53.22 224 GLU A CA 1
ATOM 1746 C C . GLU A 1 224 ? 15.105 -15.409 -8.591 1.00 53.22 224 GLU A C 1
ATOM 1748 O O . GLU A 1 224 ? 15.905 -15.430 -9.530 1.00 53.22 224 GLU A O 1
ATOM 1753 N N . VAL A 1 225 ? 15.205 -14.523 -7.595 1.00 52.69 225 VAL A N 1
ATOM 1754 C CA . VAL A 1 225 ? 16.422 -13.740 -7.353 1.00 52.69 225 VAL A CA 1
ATOM 1755 C C . VAL A 1 225 ? 17.458 -14.716 -6.794 1.00 52.69 225 VAL A C 1
ATOM 1757 O O . VAL A 1 225 ? 17.445 -15.001 -5.595 1.00 52.69 225 VAL A O 1
ATOM 1760 N N . ASN A 1 226 ? 18.280 -15.278 -7.685 1.00 38.12 226 ASN A N 1
ATOM 1761 C CA . ASN A 1 226 ? 19.451 -16.090 -7.335 1.00 38.12 226 ASN A CA 1
ATOM 1762 C C . ASN A 1 226 ? 20.449 -15.307 -6.473 1.00 38.12 226 ASN A C 1
ATOM 1764 O O . ASN A 1 226 ? 20.714 -14.127 -6.803 1.00 38.12 226 ASN A O 1
#